Protein AF-A0A2Z6RCU4-F1 (afdb_monomer)

Solvent-accessible surface area (backbone atoms only — not comparable to full-atom values): 14414 Å² total; per-residue (Å²): 144,77,89,88,74,74,86,76,84,52,78,70,69,59,71,68,65,67,81,76,73,65,49,76,44,80,53,98,90,37,82,44,76,36,46,63,37,59,56,51,11,54,54,48,35,54,52,48,52,54,50,24,66,74,67,74,44,91,70,52,69,40,46,45,72,38,68,71,75,64,49,74,70,55,52,47,39,53,41,52,11,26,52,76,40,58,28,45,58,79,44,78,43,42,31,57,59,18,27,50,50,39,50,42,73,78,65,65,58,77,57,78,36,33,35,37,30,40,33,31,54,96,54,38,38,35,36,34,36,30,40,34,41,66,45,35,38,35,56,59,26,72,33,58,42,78,76,71,55,96,55,87,59,39,61,57,54,52,48,53,44,54,53,46,26,31,59,69,45,71,48,62,73,86,64,49,72,44,39,37,44,24,47,55,39,77,77,38,68,67,59,48,51,52,53,19,54,74,51,76,64,43,79,72,41,68,90,54,58,38,90,45,24,34,60,50,13,30,50,52,53,39,39,53,76,66,68,49,81,49,95,85,49,70,58,61,43,83,47,82,65,82,89,65,88,87,80,85,84,80,80,131

Mean predicted aligned error: 8.93 Å

InterPro domains:
  IPR013126 Heat shock protein 70 family [PF00012] (21-148)
  IPR013126 Heat shock protein 70 family [PF00012] (150-251)
  IPR013126 Heat shock protein 70 family [PTHR19375] (21-148)
  IPR043129 ATPase, nucleotide binding domain [SSF53067] (38-224)

pLDDT: mean 83.62, std 17.53, range [28.42, 98.31]

Sequence (252 aa):
MRDVWGPMLTAETFSQFQALPYISAKYKSENKDFTLKEIISTVFVKLKETAEDFLSTRINNAVVTIPACFNNVQCQAIRDAGLIAGLNVLYIIIGSTAAAISYWLNKRLTEVQNILVFDFGSITLDVSLLTIELGFFKIVAITSDAHLVLNQDLFQSTMEVIEKVLRDAKIDKSLINEIILISYSLYIPNIQRILSEFFNGKELNKSINPNEAAAYGAAIQAAILSDDTSKKTQDLLLIDTIPSSFSIETLP

Structure (mmCIF, N/CA/C/O backbone):
data_AF-A0A2Z6RCU4-F1
#
_entry.id   AF-A0A2Z6RCU4-F1
#
loop_
_atom_site.group_PDB
_atom_site.id
_atom_site.type_symbol
_atom_site.label_atom_id
_atom_site.label_alt_id
_atom_site.label_comp_id
_atom_site.label_asym_id
_atom_site.label_entity_id
_atom_site.label_seq_id
_atom_site.pdbx_PDB_ins_code
_atom_site.Cartn_x
_atom_site.Cartn_y
_atom_site.Cartn_z
_atom_site.occupancy
_atom_site.B_iso_or_equiv
_atom_site.auth_seq_id
_atom_site.auth_comp_id
_atom_site.auth_asym_id
_atom_site.auth_atom_id
_atom_site.pdbx_PDB_model_num
ATOM 1 N N . MET A 1 1 ? -6.053 58.184 -13.605 1.00 40.16 1 MET A N 1
ATOM 2 C CA . MET A 1 1 ? -6.139 57.080 -14.580 1.00 40.16 1 MET A CA 1
ATOM 3 C C . MET A 1 1 ? -4.719 56.705 -14.951 1.00 40.16 1 MET A C 1
ATOM 5 O O . MET A 1 1 ? -4.068 57.472 -15.646 1.00 40.16 1 MET A O 1
ATOM 9 N N . ARG A 1 2 ? -4.192 55.638 -14.351 1.00 28.42 2 ARG A N 1
ATOM 10 C CA . ARG A 1 2 ? -2.897 55.042 -14.694 1.00 28.42 2 ARG A CA 1
ATOM 11 C C . ARG A 1 2 ? -3.116 53.537 -14.733 1.00 28.42 2 ARG A C 1
ATOM 13 O O . ARG A 1 2 ? -3.753 53.000 -13.829 1.00 28.42 2 ARG A O 1
ATOM 20 N N . ASP A 1 3 ? -2.662 52.944 -15.821 1.00 35.41 3 ASP A N 1
ATOM 21 C CA . ASP A 1 3 ? -2.893 51.570 -16.239 1.00 35.41 3 ASP A CA 1
ATOM 22 C C . ASP A 1 3 ? -2.339 50.553 -15.231 1.00 35.41 3 ASP A C 1
ATOM 24 O O . ASP A 1 3 ? -1.205 50.675 -14.771 1.00 35.41 3 ASP A O 1
ATOM 28 N N . VAL A 1 4 ? -3.161 49.556 -14.884 1.00 35.88 4 VAL A N 1
ATOM 29 C CA . VAL A 1 4 ? -2.866 48.492 -13.898 1.00 35.88 4 VAL A CA 1
ATOM 30 C C . VAL A 1 4 ? -2.734 47.121 -14.577 1.00 35.88 4 VAL A C 1
ATOM 32 O O . VAL A 1 4 ? -3.000 46.087 -13.975 1.00 35.88 4 VAL A O 1
ATOM 35 N N . TRP A 1 5 ? -2.330 47.093 -15.846 1.00 36.47 5 TRP A N 1
ATOM 36 C CA . TRP A 1 5 ? -2.093 45.850 -16.578 1.00 36.47 5 TRP A CA 1
ATOM 37 C C . TRP A 1 5 ? -0.597 45.712 -16.845 1.00 36.47 5 TRP A C 1
ATOM 39 O O . TRP A 1 5 ? -0.028 46.413 -17.681 1.00 36.47 5 TRP A O 1
ATOM 49 N N . GLY A 1 6 ? 0.048 44.835 -16.070 1.00 42.34 6 GLY A N 1
ATOM 50 C CA . GLY A 1 6 ? 1.390 44.341 -16.369 1.00 42.34 6 GLY A CA 1
ATOM 51 C C . GLY A 1 6 ? 1.417 43.583 -17.704 1.00 42.34 6 GLY A C 1
ATOM 52 O O . GLY A 1 6 ? 0.358 43.269 -18.253 1.00 42.34 6 GLY A O 1
ATOM 53 N N . PRO A 1 7 ? 2.611 43.310 -18.257 1.00 39.00 7 PRO A N 1
ATOM 54 C CA . PRO A 1 7 ? 2.746 42.753 -19.596 1.00 39.00 7 PRO A CA 1
ATOM 55 C C . PRO A 1 7 ? 2.004 41.418 -19.719 1.00 39.00 7 PRO A C 1
ATOM 57 O O . PRO A 1 7 ? 2.209 40.494 -18.934 1.00 39.00 7 PRO A O 1
ATOM 60 N N . MET A 1 8 ? 1.135 41.352 -20.728 1.00 44.12 8 MET A N 1
ATOM 61 C CA . MET A 1 8 ? 0.439 40.152 -21.180 1.00 44.12 8 MET A CA 1
ATOM 62 C C . MET A 1 8 ? 1.480 39.062 -21.472 1.00 44.12 8 MET A C 1
ATOM 64 O O . MET A 1 8 ? 2.386 39.276 -22.280 1.00 44.12 8 MET A O 1
ATOM 68 N N . LEU A 1 9 ? 1.369 37.919 -20.790 1.00 39.03 9 LEU A N 1
ATOM 69 C CA . LEU A 1 9 ? 2.231 36.753 -20.997 1.00 39.03 9 LEU A CA 1
ATOM 70 C C . LEU A 1 9 ? 2.185 36.348 -22.477 1.00 39.03 9 LEU A C 1
ATOM 72 O O . LEU A 1 9 ? 1.119 36.050 -23.016 1.00 39.03 9 LEU A O 1
ATOM 76 N N . THR A 1 10 ? 3.334 36.364 -23.150 1.00 43.88 10 THR A N 1
ATOM 77 C CA . THR A 1 10 ? 3.456 35.932 -24.546 1.00 43.88 10 THR A CA 1
ATOM 78 C C . THR A 1 10 ? 3.555 34.404 -24.620 1.00 43.88 10 THR A C 1
ATOM 80 O O . THR A 1 10 ? 3.922 33.732 -23.653 1.00 43.88 10 THR A O 1
ATOM 83 N N . ALA A 1 11 ? 3.256 33.817 -25.781 1.00 44.09 11 ALA A N 1
ATOM 84 C CA . ALA A 1 11 ? 3.369 32.370 -26.003 1.00 44.09 11 ALA A CA 1
ATOM 85 C C . ALA A 1 11 ? 4.788 31.817 -25.735 1.00 44.09 11 ALA A C 1
ATOM 87 O O . ALA A 1 11 ? 4.946 30.644 -25.408 1.00 44.09 11 ALA A O 1
ATOM 88 N N . GLU A 1 12 ? 5.821 32.661 -25.794 1.00 37.22 12 GLU A N 1
ATOM 89 C CA . GLU A 1 12 ? 7.192 32.280 -25.440 1.00 37.22 12 GLU A CA 1
ATOM 90 C C . GLU A 1 12 ? 7.366 32.055 -23.932 1.00 37.22 12 GLU A C 1
ATOM 92 O O . GLU A 1 12 ? 8.049 31.107 -23.549 1.00 37.22 12 GLU A O 1
ATOM 97 N N . THR A 1 13 ? 6.674 32.804 -23.063 1.00 37.91 13 THR A N 1
ATOM 98 C CA . THR A 1 13 ? 6.649 32.518 -21.612 1.00 37.91 13 THR A CA 1
ATOM 99 C C . THR A 1 13 ? 5.947 31.198 -21.263 1.00 37.91 13 THR A C 1
ATOM 101 O O . THR A 1 13 ? 6.229 30.622 -20.216 1.00 37.91 13 THR A O 1
ATOM 104 N N . PHE A 1 14 ? 5.118 30.648 -22.161 1.00 40.19 14 PHE A N 1
ATOM 105 C CA . PHE A 1 14 ? 4.555 29.297 -22.023 1.00 40.19 14 PHE A CA 1
ATOM 106 C C . PHE A 1 14 ? 5.531 28.175 -22.429 1.00 40.19 14 PHE A C 1
ATOM 108 O O . PHE A 1 14 ? 5.360 27.034 -22.013 1.00 40.19 14 PHE A O 1
ATOM 115 N N . SER A 1 15 ? 6.595 28.459 -23.187 1.00 41.31 15 SER A N 1
ATOM 116 C CA . SER A 1 15 ? 7.614 27.444 -23.523 1.00 41.31 15 SER A CA 1
ATOM 117 C C . SER A 1 15 ? 8.574 27.117 -22.367 1.00 41.31 15 SER A C 1
ATOM 119 O O . SER A 1 15 ? 9.318 26.143 -22.443 1.00 41.31 15 SER A O 1
ATOM 121 N N . GLN A 1 16 ? 8.518 27.881 -21.268 1.00 35.75 16 GLN A N 1
ATOM 122 C CA . GLN A 1 16 ? 9.195 27.565 -20.004 1.00 35.75 16 GLN A CA 1
ATOM 123 C C . GLN A 1 16 ? 8.378 26.633 -19.089 1.00 35.75 16 GLN A C 1
ATOM 125 O O . GLN A 1 16 ? 8.773 26.403 -17.944 1.00 35.75 16 GLN A O 1
ATOM 130 N N . PHE A 1 17 ? 7.270 26.052 -19.572 1.00 43.66 17 PHE A N 1
ATOM 131 C CA . PHE A 1 17 ? 6.609 24.928 -18.905 1.00 43.66 17 PHE A CA 1
ATOM 132 C C . PHE A 1 17 ? 7.559 23.716 -18.863 1.00 43.66 17 PHE A C 1
ATOM 134 O O . PHE A 1 17 ? 7.649 22.941 -19.808 1.00 43.66 17 PHE A O 1
ATOM 141 N N . GLN A 1 18 ? 8.304 23.631 -17.755 1.00 49.47 18 GLN A N 1
ATOM 142 C CA . GLN A 1 18 ? 9.032 22.489 -17.192 1.00 49.47 18 GLN A CA 1
ATOM 143 C C . GLN A 1 18 ? 9.396 21.379 -18.187 1.00 49.47 18 GLN A C 1
ATOM 145 O O . GLN A 1 18 ? 8.632 20.438 -18.402 1.00 49.47 18 GLN A O 1
ATOM 150 N N . ALA A 1 19 ? 10.623 21.420 -18.710 1.00 60.84 19 ALA A N 1
ATOM 151 C CA . ALA A 1 19 ? 11.233 20.219 -19.264 1.00 60.84 19 ALA A CA 1
ATOM 152 C C . ALA A 1 19 ? 11.175 19.104 -18.202 1.00 60.84 19 ALA A C 1
ATOM 154 O O . ALA A 1 19 ? 11.696 19.268 -17.096 1.00 60.84 19 ALA A O 1
ATOM 155 N N . LEU A 1 20 ? 10.495 17.995 -18.515 1.00 69.75 20 LEU A N 1
ATOM 156 C CA . LEU A 1 20 ? 10.437 16.838 -17.624 1.00 69.75 20 LEU A CA 1
ATOM 157 C C . LEU A 1 20 ? 11.866 16.331 -17.373 1.00 69.75 20 LEU A C 1
ATOM 159 O O . LEU A 1 20 ? 12.650 16.242 -18.322 1.00 69.75 20 LEU A O 1
ATOM 163 N N . PRO A 1 21 ? 12.221 15.992 -16.122 1.00 85.12 21 PRO A N 1
ATOM 164 C CA . PRO A 1 21 ? 13.563 15.529 -15.808 1.00 85.12 21 PRO A CA 1
ATOM 165 C C . PRO A 1 21 ? 13.874 14.227 -16.554 1.00 85.12 21 PRO A C 1
ATOM 167 O O . PRO A 1 21 ? 13.028 13.335 -16.676 1.00 85.12 21 PRO A O 1
ATOM 170 N N . TYR A 1 22 ? 15.114 14.116 -17.020 1.00 89.50 22 TYR A N 1
ATOM 171 C CA . TYR A 1 22 ? 15.665 12.928 -17.661 1.00 89.50 22 TYR A CA 1
ATOM 172 C C . TYR A 1 22 ? 16.919 12.462 -16.920 1.00 89.50 22 TYR A C 1
ATOM 174 O O . TYR A 1 22 ? 17.615 13.243 -16.270 1.00 89.50 22 TYR A O 1
ATOM 182 N N . ILE A 1 23 ? 17.190 11.165 -17.007 1.00 92.00 23 ILE A N 1
ATOM 183 C CA . ILE A 1 23 ? 18.373 10.523 -16.445 1.00 92.00 23 ILE A CA 1
ATOM 184 C C . ILE A 1 23 ? 19.296 10.167 -17.605 1.00 92.00 23 ILE A C 1
ATOM 186 O O . ILE A 1 23 ? 18.973 9.306 -18.423 1.00 92.00 23 ILE A O 1
ATOM 190 N N . SER A 1 24 ? 20.449 10.826 -17.668 1.00 92.88 24 SER A N 1
ATOM 191 C CA . SER A 1 24 ? 21.501 10.515 -18.634 1.00 92.88 24 SER A CA 1
ATOM 192 C C . SER A 1 24 ? 22.366 9.371 -18.112 1.00 92.88 24 SER A C 1
ATOM 194 O O . SER A 1 24 ? 22.946 9.464 -17.029 1.00 92.88 24 SER A O 1
ATOM 196 N N . ALA A 1 25 ? 22.488 8.293 -18.883 1.00 92.38 25 ALA A N 1
ATOM 197 C CA . ALA A 1 25 ? 23.330 7.154 -18.536 1.00 92.38 25 ALA A CA 1
ATOM 198 C C . ALA A 1 25 ? 24.076 6.614 -19.760 1.00 92.38 25 ALA A C 1
ATOM 200 O O . ALA A 1 25 ? 23.598 6.687 -20.893 1.00 92.38 25 ALA A O 1
ATOM 201 N N . LYS A 1 26 ? 25.257 6.029 -19.528 1.00 93.19 26 LYS A N 1
ATOM 202 C CA . LYS A 1 26 ? 26.008 5.339 -20.577 1.00 93.19 26 LYS A CA 1
ATOM 203 C C . LYS A 1 26 ? 25.442 3.933 -20.768 1.00 93.19 26 LYS A C 1
ATOM 205 O O . LYS A 1 26 ? 25.573 3.086 -19.888 1.00 93.19 26 LYS A O 1
ATOM 210 N N . TYR A 1 27 ? 24.850 3.670 -21.924 1.00 89.19 27 TYR A N 1
ATOM 211 C CA . TYR A 1 27 ? 24.272 2.382 -22.288 1.00 89.19 27 TYR A CA 1
ATOM 212 C C . TYR A 1 27 ? 24.866 1.906 -23.613 1.00 89.19 27 TYR A C 1
ATOM 214 O O . TYR A 1 27 ? 24.870 2.640 -24.593 1.00 89.19 27 TYR A O 1
ATOM 222 N N . LYS A 1 28 ? 25.401 0.677 -23.644 1.00 90.69 28 LYS A N 1
ATOM 223 C CA . LYS A 1 28 ? 26.073 0.103 -24.832 1.00 90.69 28 LYS A CA 1
ATOM 224 C C . LYS A 1 28 ? 27.121 1.042 -25.459 1.00 90.69 28 LYS A C 1
ATOM 226 O O . LYS A 1 28 ? 27.216 1.160 -26.672 1.00 90.69 28 LYS A O 1
ATOM 231 N N . SER A 1 29 ? 27.924 1.684 -24.611 1.00 91.88 29 SER A N 1
ATOM 232 C CA . SER A 1 29 ? 28.967 2.653 -24.987 1.00 91.88 29 SER A CA 1
ATOM 233 C C . SER A 1 29 ? 28.489 4.013 -25.511 1.00 91.88 29 SER A C 1
ATOM 235 O O . SER A 1 29 ? 29.339 4.864 -25.761 1.00 91.88 29 SER A O 1
ATOM 237 N N . GLU A 1 30 ? 27.182 4.268 -25.564 1.00 92.75 30 GLU A N 1
ATOM 238 C CA . GLU A 1 30 ? 26.597 5.556 -25.952 1.00 92.75 30 GLU A CA 1
ATOM 239 C C . GLU A 1 30 ? 25.973 6.263 -24.746 1.00 92.75 30 GLU A C 1
ATOM 241 O O . GLU A 1 30 ? 25.473 5.617 -23.824 1.00 92.75 30 GLU A O 1
ATOM 246 N N . ASN A 1 31 ? 26.002 7.595 -24.737 1.00 93.75 31 ASN A N 1
ATOM 247 C CA . ASN A 1 31 ? 25.235 8.369 -23.765 1.00 93.75 31 ASN A CA 1
ATOM 248 C C . ASN A 1 31 ? 23.789 8.439 -24.245 1.00 93.75 31 ASN A C 1
ATOM 250 O O . ASN A 1 31 ? 23.534 8.882 -25.364 1.00 93.75 31 ASN A O 1
ATOM 254 N N . LYS A 1 32 ? 22.858 8.005 -23.399 1.00 94.50 32 LYS A N 1
ATOM 255 C CA . LYS A 1 32 ? 21.431 8.041 -23.687 1.00 94.50 32 LYS A CA 1
ATOM 256 C C . LYS A 1 32 ? 20.685 8.693 -22.533 1.00 94.50 32 LYS A C 1
ATOM 258 O O . LYS A 1 32 ? 20.964 8.406 -21.369 1.00 94.50 32 LYS A O 1
ATOM 263 N N . ASP A 1 33 ? 19.723 9.530 -22.888 1.00 93.44 33 ASP A N 1
ATOM 264 C CA . ASP A 1 33 ? 18.789 10.128 -21.947 1.00 93.44 33 ASP A CA 1
ATOM 265 C C . ASP A 1 33 ? 17.550 9.244 -21.840 1.00 93.44 33 ASP A C 1
ATOM 267 O O . ASP A 1 33 ? 16.994 8.799 -22.847 1.00 93.44 33 ASP A O 1
ATOM 271 N N . PHE A 1 34 ? 17.143 8.973 -20.605 1.00 92.94 34 PHE A N 1
ATOM 272 C CA . PHE A 1 34 ? 15.962 8.189 -20.288 1.00 92.94 34 PHE A CA 1
ATOM 273 C C . PHE A 1 34 ? 14.980 9.039 -19.500 1.00 92.94 34 PHE A C 1
ATOM 275 O O . PHE A 1 34 ? 15.327 9.667 -18.498 1.00 92.94 34 PHE A O 1
ATOM 282 N N . THR A 1 35 ? 13.726 9.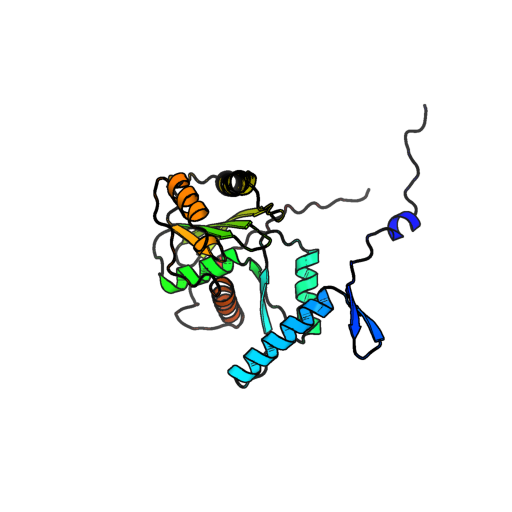021 -19.920 1.00 93.06 35 THR A N 1
ATOM 283 C CA . THR A 1 35 ? 12.630 9.556 -19.119 1.00 93.06 35 THR A CA 1
ATOM 284 C C . THR A 1 35 ? 12.363 8.651 -17.915 1.00 93.06 35 THR A C 1
ATOM 286 O O . THR A 1 35 ? 12.637 7.447 -17.935 1.00 93.06 35 THR A O 1
ATOM 289 N N . LEU A 1 36 ? 11.761 9.205 -16.860 1.00 91.69 36 LEU A N 1
ATOM 290 C CA . LEU A 1 36 ? 11.404 8.417 -15.677 1.00 91.69 36 LEU A CA 1
ATOM 291 C C . LEU A 1 36 ? 10.458 7.251 -16.022 1.00 91.69 36 LEU A C 1
ATOM 293 O O . LEU A 1 36 ? 10.629 6.147 -15.509 1.00 91.69 36 LEU A O 1
ATOM 297 N N . LYS A 1 37 ? 9.502 7.464 -16.938 1.00 93.88 37 LYS A N 1
ATOM 298 C CA . LYS A 1 37 ? 8.570 6.414 -17.380 1.00 93.88 37 LYS A CA 1
ATOM 299 C C . LYS A 1 37 ? 9.263 5.272 -18.123 1.00 93.88 37 LYS A C 1
ATOM 301 O O . LYS A 1 37 ? 8.883 4.123 -17.929 1.00 93.88 37 LYS A O 1
ATOM 306 N N . GLU A 1 38 ? 10.299 5.552 -18.915 1.00 94.12 38 GLU A N 1
ATOM 307 C CA . GLU A 1 38 ? 11.092 4.500 -19.561 1.00 94.12 38 GLU A CA 1
ATOM 308 C C . GLU A 1 38 ? 11.829 3.664 -18.517 1.00 94.12 38 GLU A C 1
ATOM 310 O O . GLU A 1 38 ? 11.792 2.439 -18.584 1.00 94.12 38 GLU A O 1
ATOM 315 N N . ILE A 1 39 ? 12.418 4.294 -17.501 1.00 94.81 39 ILE A N 1
ATOM 316 C CA . ILE A 1 39 ? 13.087 3.565 -16.417 1.00 94.81 39 ILE A CA 1
ATOM 317 C C . ILE A 1 39 ? 12.087 2.696 -15.651 1.00 94.81 39 ILE A C 1
ATOM 319 O O . ILE A 1 39 ? 12.322 1.500 -15.492 1.00 94.81 39 ILE A O 1
ATOM 323 N N . ILE A 1 40 ? 10.943 3.251 -15.245 1.00 95.81 40 ILE A N 1
ATOM 324 C CA . ILE A 1 40 ? 9.886 2.488 -14.561 1.00 95.81 40 ILE A CA 1
ATOM 325 C C . ILE A 1 40 ? 9.396 1.331 -15.441 1.00 95.81 40 ILE A C 1
ATOM 327 O O . ILE A 1 40 ? 9.207 0.222 -14.942 1.00 95.81 40 ILE A O 1
ATOM 331 N N . SER A 1 41 ? 9.268 1.540 -16.756 1.0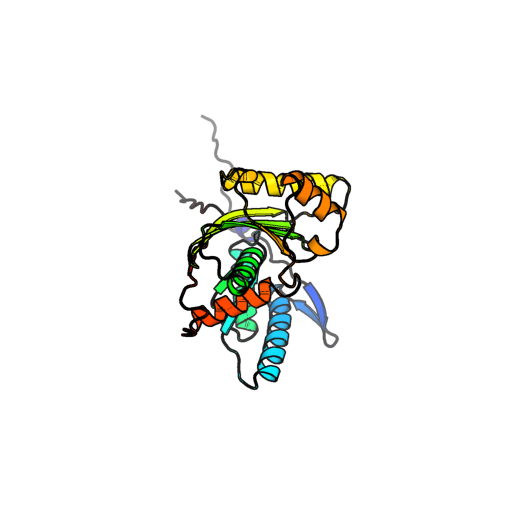0 97.56 41 SER A N 1
ATOM 332 C CA . SER A 1 41 ? 8.851 0.478 -17.675 1.00 97.56 41 SER A CA 1
ATOM 333 C C . SER A 1 41 ? 9.812 -0.713 -17.664 1.00 97.56 41 SER A C 1
ATOM 335 O O . SER A 1 41 ? 9.356 -1.849 -17.721 1.00 97.56 41 SER A O 1
ATOM 337 N N . THR A 1 42 ? 11.123 -0.496 -17.495 1.00 96.69 42 THR A N 1
ATOM 338 C CA . THR A 1 42 ? 12.084 -1.611 -17.395 1.00 96.69 42 THR A CA 1
ATOM 339 C C . THR A 1 42 ? 11.855 -2.469 -16.151 1.00 96.69 42 THR A C 1
ATOM 341 O O . THR A 1 42 ? 11.967 -3.694 -16.218 1.00 96.69 42 THR A O 1
ATOM 344 N N . VAL A 1 43 ? 11.462 -1.848 -15.033 1.00 97.38 43 VAL A N 1
ATOM 345 C CA . VAL A 1 43 ? 11.089 -2.563 -13.806 1.00 97.38 43 VAL A CA 1
ATOM 346 C C . VAL A 1 43 ? 9.808 -3.361 -14.036 1.00 97.38 43 VAL A C 1
ATOM 348 O O . VAL A 1 43 ? 9.750 -4.539 -13.689 1.00 97.38 43 VAL A O 1
ATOM 351 N N . PHE A 1 44 ? 8.803 -2.762 -14.680 1.00 98.19 44 PHE A N 1
ATOM 352 C CA . PHE A 1 44 ? 7.561 -3.455 -15.027 1.00 98.19 44 PHE A CA 1
ATOM 353 C C . PHE A 1 44 ? 7.771 -4.626 -15.982 1.00 98.19 44 PHE A C 1
ATOM 355 O O . PHE A 1 44 ? 7.183 -5.679 -15.753 1.00 98.19 44 PHE A O 1
ATOM 362 N N . VAL A 1 45 ? 8.637 -4.493 -16.991 1.00 98.12 45 VAL A N 1
ATOM 363 C CA . VAL A 1 45 ? 9.016 -5.610 -17.869 1.00 98.12 45 VAL A CA 1
ATOM 364 C C . VAL A 1 45 ? 9.592 -6.749 -17.035 1.00 98.12 45 VAL A C 1
ATOM 366 O O . VAL A 1 45 ? 9.134 -7.880 -17.163 1.00 98.12 45 VAL A O 1
ATOM 369 N N . LYS A 1 46 ? 10.520 -6.463 -16.112 1.00 98.31 46 LYS A N 1
ATOM 370 C CA . LYS A 1 46 ? 11.125 -7.524 -15.303 1.00 98.31 46 LYS A CA 1
ATOM 371 C C . LYS A 1 46 ? 10.128 -8.209 -14.362 1.00 98.31 46 LYS A C 1
ATOM 373 O O . LYS A 1 46 ? 10.184 -9.429 -14.188 1.00 98.31 46 LYS A O 1
ATOM 378 N N . LEU A 1 47 ? 9.225 -7.441 -13.751 1.00 97.62 47 LEU A N 1
ATOM 379 C CA . LEU A 1 47 ? 8.159 -7.979 -12.900 1.00 97.62 47 LEU A CA 1
ATOM 380 C C . LEU A 1 47 ? 7.171 -8.826 -13.708 1.00 97.62 47 LEU A C 1
ATOM 382 O O . LEU A 1 47 ? 6.808 -9.915 -13.269 1.00 97.62 47 LEU A O 1
ATOM 386 N N . LYS A 1 48 ? 6.793 -8.360 -14.903 1.00 97.69 48 LYS A N 1
ATOM 387 C CA . LYS A 1 48 ? 5.952 -9.099 -15.846 1.00 97.69 48 LYS A CA 1
ATOM 388 C C . LYS A 1 48 ? 6.598 -10.426 -16.228 1.00 97.69 48 LYS A C 1
ATOM 390 O O . LYS A 1 48 ? 5.972 -11.450 -16.008 1.00 97.69 48 LYS A O 1
ATOM 395 N N . GLU A 1 49 ? 7.841 -10.419 -16.712 1.00 97.69 49 GLU A N 1
ATOM 396 C CA . GLU A 1 49 ? 8.579 -11.640 -17.077 1.00 97.69 49 GLU A CA 1
ATOM 397 C C . GLU A 1 49 ? 8.617 -12.638 -15.917 1.00 97.69 49 GLU A C 1
ATOM 399 O O . GLU A 1 49 ? 8.310 -13.809 -16.090 1.00 97.69 49 GLU A O 1
ATOM 404 N N . THR A 1 50 ? 8.917 -12.160 -14.705 1.00 98.00 50 THR A N 1
ATOM 405 C CA . THR A 1 50 ? 8.971 -13.009 -13.505 1.00 98.00 50 THR A CA 1
ATOM 406 C C . THR A 1 50 ? 7.620 -13.673 -13.220 1.00 98.00 50 THR A C 1
ATOM 408 O O . THR A 1 50 ? 7.564 -14.851 -12.867 1.00 98.00 50 THR A O 1
ATOM 411 N N . ALA A 1 51 ? 6.523 -12.931 -13.371 1.00 97.06 51 ALA A N 1
ATOM 412 C CA . ALA A 1 51 ? 5.182 -13.457 -13.159 1.00 97.06 51 ALA A CA 1
ATOM 413 C C . ALA A 1 51 ? 4.722 -14.373 -14.313 1.00 97.06 51 ALA A C 1
ATOM 415 O O . ALA A 1 51 ? 4.073 -15.386 -14.054 1.00 97.06 51 ALA A O 1
ATOM 416 N N . GLU A 1 52 ? 5.083 -14.066 -15.562 1.00 97.62 52 GLU A N 1
ATOM 417 C CA . GLU A 1 52 ? 4.806 -14.906 -16.735 1.00 97.62 52 GLU A CA 1
ATOM 418 C C . GLU A 1 52 ? 5.555 -16.243 -16.656 1.00 97.62 52 GLU A C 1
ATOM 420 O O . GLU A 1 52 ? 4.955 -17.288 -16.906 1.00 97.62 52 GLU A O 1
ATOM 425 N N . ASP A 1 53 ? 6.820 -16.226 -16.229 1.00 97.94 53 ASP A N 1
ATOM 426 C CA . ASP A 1 53 ? 7.626 -17.425 -15.987 1.00 97.94 53 ASP A CA 1
ATOM 427 C C . ASP A 1 53 ? 7.000 -18.295 -14.887 1.00 97.94 53 ASP A C 1
ATOM 429 O O . ASP A 1 53 ? 6.856 -19.509 -15.047 1.00 97.94 53 ASP A O 1
ATOM 433 N N . PHE A 1 54 ? 6.573 -17.678 -13.778 1.00 97.75 54 PHE A N 1
ATOM 434 C CA . PHE A 1 54 ? 5.951 -18.390 -12.659 1.00 97.75 54 PHE A CA 1
ATOM 435 C C . PHE A 1 54 ? 4.596 -19.012 -13.031 1.00 97.75 54 PHE A C 1
ATOM 437 O O . PHE A 1 54 ? 4.318 -20.154 -12.665 1.00 97.75 54 PHE A O 1
ATOM 444 N N . LEU A 1 55 ? 3.747 -18.277 -13.754 1.00 95.81 55 LEU A N 1
ATOM 445 C CA . LEU A 1 55 ? 2.403 -18.731 -14.125 1.00 95.81 55 LEU A CA 1
ATOM 446 C C . LEU A 1 55 ? 2.367 -19.526 -15.438 1.00 95.81 55 LEU A C 1
ATOM 448 O O . LEU A 1 55 ? 1.331 -20.099 -15.770 1.00 95.81 55 LEU A O 1
ATOM 452 N N . SER A 1 56 ? 3.468 -19.550 -16.197 1.00 96.69 56 SER A N 1
ATOM 453 C CA . SER A 1 56 ? 3.545 -20.137 -17.543 1.00 96.69 56 SER A CA 1
ATOM 454 C C . SER A 1 56 ? 2.461 -19.609 -18.499 1.00 96.69 56 SER A C 1
ATOM 456 O O . SER A 1 56 ? 1.958 -20.330 -19.362 1.00 96.69 56 SER A O 1
ATOM 458 N N . THR A 1 57 ? 2.082 -18.339 -18.346 1.00 95.94 57 THR A N 1
ATOM 459 C CA . THR A 1 57 ? 1.072 -17.662 -19.172 1.00 95.94 57 THR A CA 1
ATOM 460 C C . THR A 1 57 ? 1.467 -16.214 -19.405 1.00 95.94 57 THR A C 1
ATOM 462 O O . THR A 1 57 ? 2.192 -15.631 -18.607 1.00 95.94 57 THR A O 1
ATOM 465 N N . ARG A 1 58 ? 0.951 -15.612 -20.480 1.00 95.56 58 ARG A N 1
ATOM 466 C CA . ARG A 1 58 ? 1.145 -14.182 -20.733 1.00 95.56 58 ARG A CA 1
ATOM 467 C C . ARG A 1 58 ? 0.294 -13.332 -19.800 1.00 95.56 58 ARG A C 1
ATOM 469 O O . ARG A 1 58 ? -0.874 -13.644 -19.561 1.00 95.56 58 ARG A O 1
ATOM 476 N N . ILE A 1 59 ? 0.859 -12.217 -19.352 1.00 95.38 59 ILE A N 1
ATOM 477 C CA . ILE A 1 59 ? 0.211 -11.245 -18.475 1.00 95.38 59 ILE A CA 1
ATOM 478 C C . ILE A 1 59 ? 0.093 -9.921 -19.219 1.00 95.38 59 ILE A C 1
ATOM 480 O O . ILE A 1 59 ? 1.081 -9.287 -19.585 1.00 95.38 59 ILE A O 1
ATOM 484 N N . ASN A 1 60 ? -1.149 -9.488 -19.417 1.00 94.94 60 ASN A N 1
ATOM 485 C CA . ASN A 1 60 ? -1.448 -8.263 -20.155 1.00 94.94 60 ASN A CA 1
ATOM 486 C C . ASN A 1 60 ? -2.031 -7.165 -19.269 1.00 94.94 60 ASN A C 1
ATOM 488 O O . ASN A 1 60 ? -1.976 -6.008 -19.656 1.00 94.94 60 ASN A O 1
ATOM 492 N N . ASN A 1 61 ? -2.591 -7.509 -18.110 1.00 96.44 61 ASN A N 1
ATOM 493 C CA . ASN A 1 61 ? -3.282 -6.578 -17.226 1.00 96.44 61 ASN A CA 1
ATOM 494 C C . ASN A 1 61 ? -2.591 -6.539 -15.863 1.00 96.44 61 ASN A C 1
ATOM 496 O O . ASN A 1 61 ? -2.121 -7.570 -15.383 1.00 96.44 61 ASN A O 1
ATOM 500 N N . ALA A 1 62 ? -2.563 -5.368 -15.230 1.00 96.69 62 ALA A N 1
ATOM 501 C CA . ALA A 1 62 ? -2.003 -5.200 -13.893 1.00 96.69 62 ALA A CA 1
ATOM 502 C C . ALA A 1 62 ? -2.774 -4.156 -13.075 1.00 96.69 62 ALA A C 1
ATOM 504 O O . ALA A 1 62 ? -3.353 -3.214 -13.620 1.00 96.69 62 ALA A O 1
ATOM 505 N N . VAL A 1 63 ? -2.717 -4.303 -11.753 1.00 97.19 63 VAL A N 1
ATOM 506 C CA . VAL A 1 63 ? -3.019 -3.239 -10.791 1.00 97.19 63 VAL A CA 1
ATOM 507 C C . VAL A 1 63 ? -1.698 -2.797 -10.180 1.00 97.19 63 VAL A C 1
ATOM 509 O O . VAL A 1 63 ? -0.881 -3.639 -9.810 1.00 97.19 63 VAL A O 1
ATOM 512 N N . VAL A 1 64 ? -1.474 -1.487 -10.096 1.00 96.94 64 VAL A N 1
ATOM 513 C CA . VAL A 1 64 ? -0.211 -0.921 -9.603 1.00 96.94 64 VAL A CA 1
ATOM 514 C C . VAL A 1 64 ? -0.460 -0.136 -8.322 1.00 96.94 64 VAL A C 1
ATOM 516 O O . VAL A 1 64 ? -1.382 0.675 -8.254 1.00 96.94 64 VAL A O 1
ATOM 519 N N . THR A 1 65 ? 0.371 -0.368 -7.306 1.00 94.56 65 THR A N 1
ATOM 520 C CA . THR A 1 65 ? 0.347 0.395 -6.054 1.00 94.56 65 THR A CA 1
ATOM 521 C C . THR A 1 65 ? 1.141 1.693 -6.181 1.00 94.56 65 THR A C 1
ATOM 523 O O . THR A 1 65 ? 2.226 1.683 -6.765 1.00 94.56 65 THR A O 1
ATOM 526 N N . ILE A 1 66 ? 0.662 2.778 -5.575 1.00 92.31 66 ILE A N 1
ATOM 527 C CA . ILE A 1 66 ? 1.368 4.068 -5.486 1.00 92.31 66 ILE A CA 1
ATOM 528 C C . ILE A 1 66 ? 1.346 4.630 -4.054 1.00 92.31 66 ILE A C 1
ATOM 530 O O . ILE A 1 66 ? 0.476 4.245 -3.267 1.00 92.31 66 ILE A O 1
ATOM 534 N N . PRO A 1 67 ? 2.257 5.558 -3.712 1.00 89.19 67 PRO A N 1
ATOM 535 C CA . PRO A 1 67 ? 2.144 6.369 -2.503 1.00 89.19 67 PRO A CA 1
ATOM 536 C C . PRO A 1 67 ? 0.901 7.261 -2.524 1.00 89.19 67 PRO A C 1
ATOM 538 O O . PRO A 1 67 ? 0.425 7.666 -3.587 1.00 89.19 67 PRO A O 1
ATOM 541 N N . ALA A 1 68 ? 0.421 7.641 -1.344 1.00 86.88 68 ALA A N 1
ATOM 542 C CA . ALA A 1 68 ? -0.746 8.510 -1.206 1.00 86.88 68 ALA A CA 1
ATOM 543 C C . ALA A 1 68 ? -0.545 9.935 -1.759 1.00 86.88 68 ALA A C 1
ATOM 545 O O . ALA A 1 68 ? -1.509 10.585 -2.159 1.00 86.88 68 ALA A O 1
ATOM 546 N N . CYS A 1 69 ? 0.694 10.435 -1.780 1.00 85.00 69 CYS A N 1
ATOM 547 C CA . CYS A 1 69 ? 1.025 11.783 -2.254 1.00 85.00 69 CYS A CA 1
ATOM 548 C C . CYS A 1 69 ? 1.079 11.932 -3.782 1.00 85.00 69 CYS A C 1
ATOM 550 O O . CYS A 1 69 ? 1.311 13.039 -4.273 1.00 85.00 69 CYS A O 1
ATOM 552 N N . PHE A 1 70 ? 0.900 10.849 -4.544 1.00 87.69 70 PHE A N 1
ATOM 553 C CA . PHE A 1 70 ? 0.986 10.906 -6.000 1.00 87.69 70 PHE A CA 1
ATOM 554 C C . PHE A 1 70 ? -0.159 11.724 -6.607 1.00 87.69 70 PHE A C 1
ATOM 556 O O . PHE A 1 70 ? -1.335 11.512 -6.317 1.00 87.69 70 PHE A O 1
ATOM 563 N N . ASN A 1 71 ? 0.194 12.646 -7.502 1.00 86.81 71 ASN A N 1
ATOM 564 C CA . ASN A 1 71 ? -0.767 13.447 -8.255 1.00 86.81 71 ASN A CA 1
ATOM 565 C C . ASN A 1 71 ? -1.133 12.802 -9.605 1.00 86.81 71 ASN A C 1
ATOM 567 O O . ASN A 1 71 ? -0.527 11.825 -10.047 1.00 86.81 71 ASN A O 1
ATOM 571 N N . ASN A 1 72 ? -2.098 13.398 -10.311 1.00 87.94 72 ASN A N 1
ATOM 572 C CA . ASN A 1 72 ? -2.592 12.880 -11.592 1.00 87.94 72 ASN A CA 1
ATOM 573 C C . ASN A 1 72 ? -1.500 12.743 -12.667 1.00 87.94 72 ASN A C 1
ATOM 575 O O . ASN A 1 72 ? -1.542 11.801 -13.455 1.00 87.94 72 ASN A O 1
ATOM 579 N N . VAL A 1 73 ? -0.510 13.643 -12.691 1.00 88.62 73 VAL A N 1
ATOM 580 C CA . VAL A 1 73 ? 0.602 13.591 -13.656 1.00 88.62 73 VAL A CA 1
ATOM 581 C C . VAL A 1 73 ? 1.500 12.388 -13.368 1.00 88.62 73 VAL A C 1
ATOM 583 O O . VAL A 1 73 ? 1.863 11.653 -14.285 1.00 88.62 73 VAL A O 1
ATOM 586 N N . GLN A 1 74 ? 1.813 12.137 -12.097 1.00 90.75 74 GLN A N 1
ATOM 587 C CA . GLN A 1 74 ? 2.594 10.971 -11.681 1.00 90.75 74 GLN A CA 1
ATOM 588 C C . GLN A 1 74 ? 1.822 9.667 -11.922 1.00 90.75 74 GLN A C 1
ATOM 590 O O . GLN A 1 74 ? 2.385 8.717 -12.463 1.00 90.75 74 GLN A O 1
ATOM 595 N N . CYS A 1 75 ? 0.521 9.631 -11.617 1.00 92.44 75 CYS A N 1
ATOM 596 C CA . CYS A 1 75 ? -0.349 8.494 -11.931 1.00 92.44 75 CYS A CA 1
ATOM 597 C C . CYS A 1 75 ? -0.391 8.204 -13.437 1.00 92.44 75 CYS A C 1
ATOM 599 O O . CYS A 1 75 ? -0.311 7.045 -13.844 1.00 92.44 75 CYS A O 1
ATOM 601 N N . GLN A 1 76 ? -0.468 9.240 -14.276 1.00 93.12 76 GLN A N 1
ATOM 602 C CA . GLN A 1 76 ? -0.417 9.066 -15.724 1.00 93.12 76 GLN A CA 1
ATOM 603 C C . GLN A 1 76 ? 0.947 8.535 -16.178 1.00 93.12 76 GLN A C 1
ATOM 605 O O . GLN A 1 76 ? 0.997 7.626 -17.000 1.00 93.12 76 GLN A O 1
ATOM 610 N N . ALA A 1 77 ? 2.049 9.016 -15.595 1.00 93.25 77 ALA A N 1
ATOM 611 C CA . ALA A 1 77 ? 3.383 8.499 -15.894 1.00 93.25 77 ALA A CA 1
ATOM 612 C C . ALA A 1 77 ? 3.528 7.003 -15.549 1.00 93.25 77 ALA A C 1
ATOM 614 O O . ALA A 1 77 ? 4.174 6.269 -16.297 1.00 93.25 77 ALA A O 1
ATOM 615 N N . ILE A 1 78 ? 2.892 6.532 -14.467 1.00 96.25 78 ILE A N 1
ATOM 616 C CA . ILE A 1 78 ? 2.809 5.100 -14.135 1.00 96.25 78 ILE A CA 1
ATOM 617 C C . ILE A 1 78 ? 2.036 4.321 -15.210 1.00 96.25 78 ILE A C 1
ATOM 619 O O . ILE A 1 78 ? 2.492 3.258 -15.636 1.00 96.25 78 ILE A O 1
ATOM 623 N N . ARG A 1 79 ? 0.893 4.834 -15.685 1.00 96.62 79 ARG A N 1
ATOM 624 C CA . ARG A 1 79 ? 0.117 4.182 -16.759 1.00 96.62 79 ARG A CA 1
ATOM 625 C C . ARG A 1 79 ? 0.902 4.120 -18.065 1.00 96.62 79 ARG A C 1
ATOM 627 O O . ARG A 1 79 ? 0.966 3.059 -18.679 1.00 96.62 79 ARG A O 1
ATOM 634 N N . ASP A 1 80 ? 1.546 5.219 -18.445 1.00 96.81 80 ASP A N 1
ATOM 635 C CA . ASP A 1 80 ? 2.407 5.288 -19.625 1.00 96.81 80 ASP A CA 1
ATOM 636 C C . ASP A 1 80 ? 3.560 4.277 -19.533 1.00 96.81 80 ASP A C 1
ATOM 638 O O . ASP A 1 80 ? 3.845 3.574 -20.500 1.00 96.81 80 ASP A O 1
ATOM 642 N N . ALA A 1 81 ? 4.207 4.165 -18.367 1.00 97.88 81 ALA A N 1
ATOM 643 C CA . ALA A 1 81 ? 5.251 3.169 -18.132 1.00 97.88 81 ALA A CA 1
ATOM 644 C C . ALA A 1 81 ? 4.719 1.733 -18.282 1.00 97.88 81 ALA A C 1
ATOM 646 O O . ALA A 1 81 ? 5.399 0.883 -18.856 1.00 97.88 81 ALA A O 1
ATOM 647 N N . GLY A 1 82 ? 3.491 1.473 -17.817 1.00 97.88 82 GLY A N 1
ATOM 648 C CA . GLY A 1 82 ? 2.785 0.211 -18.043 1.00 97.88 82 GLY A CA 1
ATOM 649 C C . GLY A 1 82 ? 2.604 -0.092 -19.528 1.00 97.88 82 GLY A C 1
ATOM 650 O O . GLY A 1 82 ? 2.991 -1.166 -19.983 1.00 97.88 82 GLY A O 1
ATOM 651 N N . LEU A 1 83 ? 2.111 0.878 -20.305 1.00 97.62 83 LEU A N 1
ATOM 652 C CA . LEU A 1 83 ? 1.925 0.727 -21.752 1.00 97.62 83 LEU A CA 1
ATOM 653 C C . LEU A 1 83 ? 3.244 0.422 -22.474 1.00 97.62 83 LEU A C 1
ATOM 655 O O . LEU A 1 83 ? 3.283 -0.483 -23.306 1.00 97.62 83 LEU A O 1
ATOM 659 N N . ILE A 1 84 ? 4.331 1.119 -22.120 1.00 97.81 84 ILE A N 1
ATOM 660 C CA . ILE A 1 84 ? 5.675 0.856 -22.664 1.00 97.81 84 ILE A CA 1
ATOM 661 C C . ILE A 1 84 ? 6.130 -0.576 -22.333 1.00 97.81 84 ILE A C 1
ATOM 663 O O . ILE A 1 84 ? 6.724 -1.244 -23.178 1.00 97.81 84 ILE A O 1
ATOM 667 N N . ALA A 1 85 ? 5.805 -1.077 -21.138 1.00 98.00 85 ALA A N 1
ATOM 668 C CA . ALA A 1 85 ? 6.104 -2.444 -20.707 1.00 98.00 85 ALA A CA 1
ATOM 669 C C . ALA A 1 85 ? 5.160 -3.516 -21.296 1.00 98.00 85 ALA A C 1
ATOM 671 O O . ALA A 1 85 ? 5.301 -4.706 -20.999 1.00 98.00 85 ALA A O 1
ATOM 672 N N . GLY A 1 86 ? 4.177 -3.129 -22.117 1.00 97.06 86 GLY A N 1
ATOM 673 C CA . GLY A 1 86 ? 3.162 -4.045 -22.638 1.00 97.06 86 GLY A CA 1
ATOM 674 C C . GLY A 1 86 ? 2.207 -4.561 -21.556 1.00 97.06 86 GLY A C 1
ATOM 675 O O . GLY A 1 86 ? 1.801 -5.725 -21.605 1.00 97.06 86 GLY A O 1
ATOM 676 N N . LEU A 1 87 ? 1.892 -3.716 -20.571 1.00 97.81 87 LEU A N 1
ATOM 677 C CA . LEU A 1 87 ? 0.892 -3.933 -19.528 1.00 97.81 87 LEU A CA 1
ATOM 678 C C . LEU A 1 87 ? -0.208 -2.869 -19.620 1.00 97.81 87 LEU A C 1
ATOM 680 O O . LEU A 1 87 ? 0.046 -1.667 -19.666 1.00 97.81 87 LEU A O 1
ATOM 684 N N . ASN A 1 88 ? -1.452 -3.313 -19.562 1.00 97.00 88 ASN A N 1
ATOM 685 C CA . ASN A 1 88 ? -2.614 -2.475 -19.341 1.00 97.00 88 ASN A CA 1
ATOM 686 C C . ASN A 1 88 ? -2.828 -2.298 -17.830 1.00 97.00 88 ASN A C 1
ATOM 688 O O . ASN A 1 88 ? -3.218 -3.234 -17.126 1.00 97.00 88 ASN A O 1
ATOM 692 N N . VAL A 1 89 ? -2.551 -1.098 -17.318 1.00 96.62 89 VAL A N 1
ATOM 693 C CA . VAL A 1 89 ? -2.766 -0.761 -15.903 1.00 96.62 89 VAL A CA 1
ATOM 694 C C . VAL A 1 89 ? -4.257 -0.500 -15.681 1.00 96.62 89 VAL A C 1
ATOM 696 O O . VAL A 1 89 ? -4.735 0.612 -15.909 1.00 96.62 89 VAL A O 1
ATOM 699 N N . LEU A 1 90 ? -4.987 -1.525 -15.235 1.00 93.50 90 LEU A N 1
ATOM 700 C CA . LEU A 1 90 ? -6.437 -1.481 -15.010 1.00 93.50 90 LEU A CA 1
ATOM 701 C C . LEU A 1 90 ? -6.800 -0.476 -13.919 1.00 93.50 90 LEU A C 1
ATOM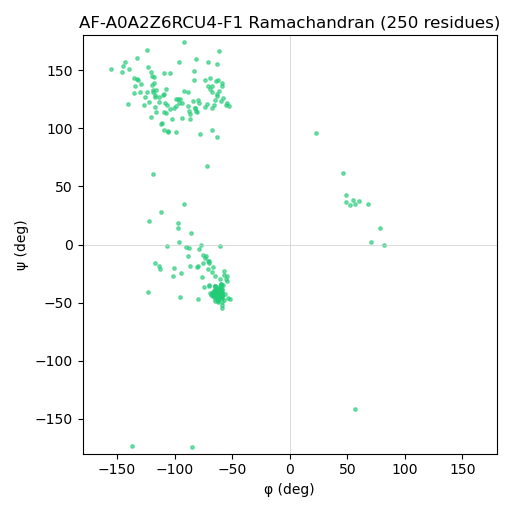 703 O O . LEU A 1 90 ? -7.708 0.339 -14.075 1.00 93.50 90 LEU A O 1
ATOM 707 N N . TYR A 1 91 ? -6.055 -0.508 -12.819 1.00 94.31 91 TYR A N 1
ATOM 708 C CA . TYR A 1 91 ? -6.311 0.326 -11.657 1.00 94.31 91 TYR A CA 1
ATOM 709 C C . TYR A 1 91 ? -5.004 0.719 -10.980 1.00 94.31 91 TYR A C 1
ATOM 711 O O . TYR A 1 91 ? -4.020 -0.023 -11.004 1.00 94.31 91 TYR A O 1
ATOM 719 N N . ILE A 1 92 ? -5.010 1.908 -10.390 1.00 94.38 92 ILE A N 1
ATOM 720 C CA . ILE A 1 92 ? -3.938 2.393 -9.533 1.00 94.38 92 ILE A CA 1
ATOM 721 C C . ILE A 1 92 ? -4.532 2.495 -8.138 1.00 94.38 92 ILE A C 1
ATOM 723 O O . ILE A 1 92 ? -5.537 3.175 -7.960 1.00 94.38 92 ILE A O 1
ATOM 727 N N . ILE A 1 93 ? -3.928 1.805 -7.178 1.00 93.06 93 ILE A N 1
ATOM 728 C CA . ILE A 1 93 ? -4.389 1.760 -5.790 1.00 93.06 93 ILE A CA 1
ATOM 729 C C . ILE A 1 93 ? -3.325 2.355 -4.872 1.00 93.06 93 ILE A C 1
ATOM 731 O O . ILE A 1 93 ? -2.129 2.181 -5.099 1.00 93.06 93 ILE A O 1
ATOM 735 N N . ILE A 1 94 ? -3.737 3.046 -3.816 1.00 91.50 94 ILE A N 1
ATOM 736 C CA . ILE A 1 94 ? -2.798 3.525 -2.797 1.00 91.50 94 ILE A CA 1
ATOM 737 C C . ILE A 1 94 ? -2.277 2.323 -1.991 1.00 91.50 94 ILE A C 1
ATOM 739 O O . ILE A 1 94 ? -3.047 1.436 -1.618 1.00 91.50 94 ILE A O 1
ATOM 743 N N . GLY A 1 95 ? -0.969 2.276 -1.723 1.00 91.19 95 GLY A N 1
ATOM 744 C CA . GLY A 1 95 ? -0.315 1.144 -1.052 1.00 91.19 95 GLY A CA 1
ATOM 745 C C . GLY A 1 95 ? -0.922 0.799 0.314 1.00 91.19 95 GLY A C 1
ATOM 746 O O . GLY A 1 95 ? -1.192 -0.371 0.593 1.00 91.19 95 GLY A O 1
ATOM 747 N N . SER A 1 96 ? -1.234 1.812 1.123 1.00 91.81 96 SER A N 1
ATOM 748 C CA . SER A 1 96 ? -1.903 1.660 2.421 1.00 91.81 96 SER A CA 1
ATOM 749 C C . SER A 1 96 ? -3.321 1.080 2.300 1.00 91.81 96 SER A C 1
ATOM 751 O O . SER A 1 96 ? -3.701 0.202 3.076 1.00 91.81 96 SER A O 1
ATOM 753 N N . THR A 1 97 ? -4.092 1.494 1.291 1.00 92.00 97 THR A N 1
ATOM 754 C CA . THR A 1 97 ? -5.416 0.930 0.980 1.00 92.00 97 THR A CA 1
ATOM 755 C C . THR A 1 97 ? -5.311 -0.535 0.564 1.00 92.00 97 THR A C 1
ATOM 757 O O . THR A 1 97 ? -6.071 -1.378 1.041 1.00 92.00 97 THR A O 1
ATOM 760 N N . ALA A 1 98 ? -4.330 -0.872 -0.276 1.00 93.25 98 ALA A N 1
ATOM 761 C CA . ALA A 1 98 ? -4.070 -2.256 -0.655 1.00 93.25 98 ALA A CA 1
ATOM 762 C C . ALA A 1 98 ? -3.689 -3.110 0.572 1.00 93.25 98 ALA A C 1
ATOM 764 O O . ALA A 1 98 ? -4.207 -4.213 0.760 1.00 93.25 98 ALA A O 1
ATOM 765 N N . ALA A 1 99 ? -2.859 -2.587 1.474 1.00 93.00 99 ALA A N 1
ATOM 766 C CA . ALA A 1 99 ? -2.534 -3.279 2.717 1.00 93.00 99 ALA A CA 1
ATOM 767 C C . ALA A 1 99 ? -3.764 -3.521 3.614 1.00 93.00 99 ALA A C 1
ATOM 769 O O . ALA A 1 99 ? -3.886 -4.602 4.195 1.00 93.00 99 ALA A O 1
ATOM 770 N N . ALA A 1 100 ? -4.704 -2.573 3.689 1.00 92.06 100 ALA A N 1
ATOM 771 C CA . ALA A 1 100 ? -5.966 -2.768 4.407 1.00 92.06 100 ALA A CA 1
ATOM 772 C C . ALA A 1 100 ? -6.809 -3.908 3.807 1.00 92.06 100 ALA A C 1
ATOM 774 O O . ALA A 1 100 ? -7.356 -4.724 4.552 1.00 92.06 100 ALA A O 1
ATOM 775 N N . ILE A 1 101 ? -6.869 -4.013 2.473 1.00 91.06 101 ILE A N 1
ATOM 776 C CA . ILE A 1 101 ? -7.531 -5.128 1.773 1.00 91.06 101 ILE A CA 1
ATOM 777 C C . ILE A 1 101 ? -6.897 -6.471 2.161 1.00 91.06 101 ILE A C 1
ATOM 779 O O . ILE A 1 101 ? -7.605 -7.419 2.510 1.00 91.06 101 ILE A O 1
ATOM 783 N N . SER A 1 102 ? -5.562 -6.539 2.165 1.00 90.81 102 SER A N 1
ATOM 784 C CA . SER A 1 102 ? -4.811 -7.731 2.582 1.00 90.81 102 SER A CA 1
ATOM 785 C C . SER A 1 102 ? -5.130 -8.141 4.027 1.00 90.81 102 SER A C 1
ATOM 787 O O . SER A 1 102 ? -5.391 -9.312 4.312 1.00 90.81 102 SER A O 1
ATOM 789 N N . TYR A 1 103 ? -5.192 -7.167 4.938 1.00 89.19 103 TYR A N 1
ATOM 790 C CA . TYR A 1 103 ? -5.546 -7.401 6.336 1.00 89.19 103 TYR A CA 1
ATOM 791 C C . TYR A 1 103 ? -6.960 -7.963 6.509 1.00 89.19 103 TYR A C 1
ATOM 793 O O . TYR A 1 103 ? -7.153 -8.973 7.194 1.00 89.19 103 TYR A O 1
ATOM 801 N N . TRP A 1 104 ? -7.952 -7.334 5.879 1.00 86.81 104 TRP A N 1
ATOM 802 C CA . TRP A 1 104 ? -9.344 -7.749 6.020 1.00 86.81 104 TRP A CA 1
ATOM 803 C C . TRP A 1 104 ? -9.578 -9.164 5.491 1.00 86.81 104 TRP A C 1
ATOM 805 O O . TRP A 1 104 ? -10.277 -9.938 6.147 1.00 86.81 104 TRP A O 1
ATOM 815 N N . LEU A 1 105 ? -8.954 -9.543 4.367 1.00 82.25 105 LEU A N 1
ATOM 816 C CA . LEU A 1 105 ? -9.135 -10.879 3.791 1.00 82.25 105 LEU A CA 1
ATOM 817 C C . LEU A 1 105 ? -8.707 -11.991 4.765 1.00 82.25 105 LEU A C 1
ATOM 819 O O . LEU A 1 105 ? -9.330 -13.055 4.807 1.00 82.25 105 LEU A O 1
ATOM 823 N N . ASN A 1 106 ? -7.684 -11.729 5.583 1.00 76.81 106 ASN A N 1
ATOM 824 C CA . ASN A 1 106 ? -7.194 -12.667 6.592 1.00 76.81 106 ASN A CA 1
ATOM 825 C C . ASN A 1 106 ? -8.095 -12.752 7.833 1.00 76.81 106 ASN A C 1
ATOM 827 O O . ASN A 1 106 ? -8.121 -13.790 8.494 1.00 76.81 106 ASN A O 1
ATOM 831 N N . LYS A 1 107 ? -8.820 -11.678 8.170 1.00 77.25 107 LYS A N 1
ATOM 832 C CA . LYS A 1 107 ? -9.620 -11.587 9.404 1.00 77.25 107 LYS A CA 1
ATOM 833 C C . LYS A 1 107 ? -11.118 -11.816 9.203 1.00 77.25 107 LYS A C 1
ATOM 835 O O . LYS A 1 107 ? -11.763 -12.264 10.144 1.00 77.25 107 LYS A O 1
ATOM 840 N N . ARG A 1 108 ? -11.660 -11.534 8.010 1.00 70.62 108 ARG A N 1
ATOM 841 C CA . ARG A 1 108 ? -13.105 -11.528 7.702 1.00 70.62 108 ARG A CA 1
ATOM 842 C C . ARG A 1 108 ? -13.919 -10.780 8.759 1.00 70.62 108 ARG A C 1
ATOM 844 O O . ARG A 1 108 ? -14.767 -11.353 9.438 1.00 70.62 108 ARG A O 1
ATOM 851 N N . LEU A 1 109 ? -13.627 -9.492 8.908 1.00 69.94 109 LEU A N 1
ATOM 852 C CA . LEU A 1 109 ? -14.306 -8.641 9.881 1.00 69.94 109 LEU A CA 1
ATOM 853 C C . LEU A 1 109 ? -15.800 -8.523 9.550 1.00 69.94 109 LEU A C 1
ATOM 855 O O . LEU A 1 109 ? -16.156 -8.179 8.422 1.00 69.94 109 LEU A O 1
ATOM 859 N N . THR A 1 110 ? -16.653 -8.801 10.537 1.00 72.00 110 THR A N 1
ATOM 860 C CA . THR A 1 110 ? -18.120 -8.692 10.436 1.00 72.00 110 THR A CA 1
ATOM 861 C C . THR A 1 110 ? -18.669 -7.418 11.071 1.00 72.00 110 THR A C 1
ATOM 863 O O . THR A 1 110 ? -19.784 -7.016 10.761 1.00 72.00 110 THR A O 1
ATOM 866 N N . GLU A 1 111 ? -17.902 -6.795 11.962 1.00 85.38 111 GLU A N 1
ATOM 867 C CA . GLU A 1 111 ? -18.254 -5.539 12.625 1.00 85.38 111 GLU A CA 1
ATOM 868 C C . GLU A 1 111 ? -17.626 -4.346 11.903 1.00 85.38 111 GLU A C 1
ATOM 870 O O . GLU A 1 111 ? -16.605 -4.487 11.224 1.00 85.38 111 GLU A O 1
ATOM 875 N N . VAL A 1 112 ? -18.223 -3.166 12.088 1.00 90.50 112 VAL A N 1
ATOM 876 C CA . VAL A 1 112 ? -17.653 -1.904 11.610 1.00 90.50 112 VAL A CA 1
ATOM 877 C C . VAL A 1 112 ? -16.345 -1.640 12.348 1.00 90.50 112 VAL A C 1
ATOM 879 O O . VAL A 1 112 ? -16.328 -1.574 13.578 1.00 90.50 112 VAL A O 1
ATOM 882 N N . GLN A 1 113 ? -15.256 -1.455 11.606 1.00 92.81 113 GLN A N 1
ATOM 883 C CA . GLN A 1 113 ? -13.951 -1.143 12.180 1.00 92.81 113 GLN A CA 1
ATOM 884 C C . GLN A 1 113 ? -13.303 0.057 11.506 1.00 92.81 113 GLN A C 1
ATOM 886 O O . GLN A 1 113 ? -13.170 0.104 10.286 1.00 92.81 113 GLN A O 1
ATOM 891 N N . ASN A 1 114 ? -12.829 0.996 12.318 1.00 95.50 114 ASN A N 1
ATOM 892 C CA . ASN A 1 114 ? -11.909 2.036 11.895 1.00 95.50 114 ASN A CA 1
ATOM 893 C C . ASN A 1 114 ? -10.483 1.507 12.023 1.00 95.50 114 ASN A C 1
ATOM 895 O O . ASN A 1 114 ? -9.996 1.230 13.123 1.00 95.50 114 ASN A O 1
ATOM 899 N N . ILE A 1 115 ? -9.815 1.377 10.890 1.00 95.12 115 ILE A N 1
ATOM 900 C CA . ILE A 1 115 ? -8.451 0.891 10.783 1.00 95.12 115 ILE A CA 1
ATOM 901 C C . ILE A 1 115 ? -7.559 2.047 10.373 1.00 95.12 115 ILE A C 1
ATOM 903 O O . ILE A 1 115 ? -7.820 2.729 9.382 1.00 95.12 115 ILE A O 1
ATOM 907 N N . LEU A 1 116 ? -6.479 2.235 11.122 1.00 96.62 116 LEU A N 1
ATOM 908 C CA . LEU A 1 116 ? -5.403 3.134 10.750 1.00 96.62 116 LEU A CA 1
ATOM 909 C C . LEU A 1 116 ? -4.252 2.309 10.179 1.00 96.62 116 LEU A C 1
ATOM 911 O O . LEU A 1 116 ? -3.675 1.474 10.871 1.00 96.62 116 LEU A O 1
ATOM 915 N N . VAL A 1 117 ? -3.916 2.539 8.916 1.00 95.12 117 VAL A N 1
ATOM 916 C CA . VAL A 1 117 ? -2.728 1.972 8.277 1.00 95.12 117 VAL A CA 1
ATOM 917 C C . VAL A 1 117 ? -1.613 3.000 8.357 1.00 95.12 117 VAL A C 1
ATOM 919 O O . VAL A 1 117 ? -1.770 4.124 7.881 1.00 95.12 117 VAL A O 1
ATOM 922 N N . PHE A 1 118 ? -0.506 2.607 8.975 1.00 94.00 118 PHE A N 1
ATOM 923 C CA . PHE A 1 118 ? 0.689 3.415 9.159 1.00 94.00 118 PHE A CA 1
ATOM 924 C C . PHE A 1 118 ? 1.821 2.841 8.300 1.00 94.00 118 PHE A C 1
ATOM 926 O O . PHE A 1 118 ? 2.404 1.798 8.619 1.00 94.00 118 PHE A O 1
ATOM 933 N N . ASP A 1 119 ? 2.105 3.516 7.189 1.00 90.94 119 ASP A N 1
ATOM 934 C CA . ASP A 1 119 ? 3.120 3.144 6.210 1.00 90.94 119 ASP A CA 1
ATOM 935 C C . ASP A 1 119 ? 4.329 4.064 6.335 1.00 90.94 119 ASP A C 1
ATOM 937 O O . ASP A 1 119 ? 4.349 5.179 5.820 1.00 90.94 119 ASP A O 1
ATOM 941 N N . PHE A 1 120 ? 5.343 3.591 7.053 1.00 88.00 120 PHE A N 1
ATOM 942 C CA . PHE A 1 120 ? 6.612 4.298 7.155 1.00 88.00 120 PHE A CA 1
ATOM 943 C C . PHE A 1 120 ? 7.598 3.675 6.168 1.00 88.00 120 PHE A C 1
ATOM 945 O O . PHE A 1 120 ? 8.216 2.640 6.448 1.00 88.00 120 PHE A O 1
ATOM 952 N N . GLY A 1 121 ? 7.708 4.292 4.995 1.00 81.12 121 GLY A N 1
ATOM 953 C CA . GLY A 1 121 ? 8.644 3.924 3.945 1.00 81.12 121 GLY A CA 1
ATOM 954 C C . GLY A 1 121 ? 10.026 4.550 4.136 1.00 81.12 121 GLY A C 1
ATOM 955 O O . GLY A 1 121 ? 10.328 5.194 5.137 1.00 81.12 121 GLY A O 1
ATOM 956 N N . SER A 1 122 ? 10.896 4.357 3.147 1.00 76.69 122 SER A N 1
ATOM 957 C CA . SER A 1 122 ? 12.216 5.003 3.104 1.00 76.69 122 SER A CA 1
ATOM 958 C C . SER A 1 122 ? 12.169 6.450 2.605 1.00 76.69 122 SER A C 1
ATOM 960 O O . SER A 1 122 ? 13.121 7.195 2.821 1.00 76.69 122 SER A O 1
ATOM 962 N N . ILE A 1 123 ? 11.091 6.831 1.914 1.00 79.19 123 ILE A N 1
ATOM 963 C CA . ILE A 1 123 ? 10.938 8.135 1.251 1.00 79.19 123 ILE A CA 1
ATOM 964 C C . ILE A 1 123 ? 9.688 8.854 1.761 1.00 79.19 123 ILE A C 1
ATOM 966 O O . ILE A 1 123 ? 9.725 10.059 1.987 1.00 79.19 123 ILE A O 1
ATOM 970 N N . THR A 1 124 ? 8.594 8.115 1.947 1.00 86.38 124 THR A N 1
ATOM 971 C CA . THR A 1 124 ? 7.293 8.661 2.330 1.00 86.38 124 THR A CA 1
ATOM 972 C C . THR A 1 124 ? 6.811 8.067 3.645 1.00 86.38 124 THR A C 1
ATOM 974 O O . THR A 1 124 ? 7.083 6.903 3.954 1.00 86.38 124 THR A O 1
ATOM 977 N N . LEU A 1 125 ? 6.071 8.870 4.404 1.00 89.50 125 LEU A N 1
ATOM 978 C CA . LEU A 1 125 ? 5.190 8.400 5.465 1.00 89.50 125 LEU A CA 1
ATOM 979 C C . LEU A 1 125 ? 3.754 8.606 5.005 1.00 89.50 125 LEU A C 1
ATOM 981 O O . LEU A 1 125 ? 3.311 9.744 4.884 1.00 89.50 125 LEU A O 1
ATOM 985 N N . ASP A 1 126 ? 3.028 7.513 4.798 1.00 90.12 126 ASP A N 1
ATOM 986 C CA . ASP A 1 126 ? 1.606 7.547 4.483 1.00 90.12 126 ASP A CA 1
ATOM 987 C C . ASP A 1 126 ? 0.807 7.036 5.684 1.00 90.12 126 ASP A C 1
ATOM 989 O O . ASP A 1 126 ? 1.067 5.963 6.231 1.00 90.12 126 ASP A O 1
ATOM 993 N N . VAL A 1 127 ? -0.203 7.799 6.100 1.00 93.19 127 VAL A N 1
ATOM 994 C CA . VAL A 1 127 ? -1.171 7.361 7.106 1.00 93.19 127 VAL A CA 1
ATOM 995 C C . VAL A 1 127 ? -2.562 7.439 6.508 1.00 93.19 127 VAL A C 1
ATOM 997 O O . VAL A 1 127 ? -3.001 8.480 6.020 1.00 93.19 127 VAL A O 1
ATOM 1000 N N . SER A 1 128 ? -3.257 6.307 6.510 1.00 94.19 128 SER A N 1
ATOM 1001 C CA . SER A 1 128 ? -4.598 6.175 5.943 1.00 94.19 128 SER A CA 1
ATOM 1002 C C . SER A 1 128 ? -5.556 5.647 6.989 1.00 94.19 128 SER A C 1
ATOM 1004 O O . SER A 1 128 ? -5.267 4.653 7.651 1.00 94.19 128 SER A O 1
ATOM 1006 N N . LEU A 1 129 ? -6.703 6.303 7.125 1.00 95.50 129 LEU A N 1
ATOM 1007 C CA . LEU A 1 129 ? -7.793 5.858 7.977 1.00 95.50 129 LEU A CA 1
ATOM 1008 C C . LEU A 1 129 ? -8.915 5.333 7.089 1.00 95.50 129 LEU A C 1
ATOM 1010 O O . LEU A 1 129 ? -9.463 6.065 6.259 1.00 95.50 129 LEU A O 1
ATOM 1014 N N . LEU A 1 130 ? -9.252 4.062 7.278 1.00 94.94 130 LEU A N 1
ATOM 1015 C CA . LEU A 1 130 ? -10.323 3.379 6.573 1.00 94.94 130 LEU A CA 1
ATOM 1016 C C . LEU A 1 130 ? -11.388 2.924 7.567 1.00 94.94 130 LEU A C 1
ATOM 1018 O O . LEU A 1 130 ? -11.061 2.398 8.626 1.00 94.94 130 LEU A O 1
ATOM 1022 N N . THR A 1 131 ? -12.655 3.073 7.203 1.00 93.81 131 THR A N 1
ATOM 1023 C CA . THR A 1 131 ? -13.755 2.371 7.867 1.00 93.81 131 THR A CA 1
ATOM 1024 C C . THR A 1 131 ? -14.112 1.162 7.017 1.00 93.81 131 THR A C 1
ATOM 1026 O O . THR A 1 131 ? -14.379 1.303 5.822 1.00 93.81 131 THR A O 1
ATOM 1029 N N . ILE A 1 132 ? -14.099 -0.019 7.628 1.00 90.88 132 ILE A N 1
ATOM 1030 C CA . ILE A 1 132 ? -14.451 -1.279 6.982 1.00 90.88 132 ILE A CA 1
ATOM 1031 C C . ILE A 1 132 ? -15.735 -1.811 7.604 1.00 90.88 132 ILE A C 1
ATOM 1033 O O . ILE A 1 132 ? -15.810 -1.971 8.819 1.00 90.88 132 ILE A O 1
ATOM 1037 N N . GLU A 1 133 ? -16.725 -2.114 6.773 1.00 88.81 133 GLU A N 1
ATOM 1038 C CA . GLU A 1 133 ? -18.004 -2.697 7.182 1.00 88.81 133 GLU A CA 1
ATOM 1039 C C . GLU A 1 133 ? -18.413 -3.736 6.144 1.00 88.81 133 GLU A C 1
ATOM 1041 O O . GLU A 1 133 ? -18.531 -3.389 4.982 1.00 88.81 133 GLU A O 1
ATOM 1046 N N . LEU A 1 134 ? -18.610 -5.005 6.522 1.00 83.62 134 LEU A N 1
ATOM 1047 C CA . LEU A 1 134 ? -19.111 -6.059 5.617 1.00 83.62 134 LEU A CA 1
ATOM 1048 C C . LEU A 1 134 ? -18.390 -6.148 4.248 1.00 83.62 134 LEU A C 1
ATOM 1050 O O . LEU A 1 134 ? -19.023 -6.414 3.233 1.00 83.62 134 LEU A O 1
ATOM 1054 N N . GLY A 1 135 ? -17.074 -5.909 4.213 1.00 80.38 135 GLY A N 1
ATOM 1055 C CA . GLY A 1 135 ? -16.282 -5.917 2.971 1.00 80.38 135 GLY A CA 1
ATOM 1056 C C . GLY A 1 135 ? -16.338 -4.620 2.154 1.00 80.38 135 GLY A C 1
ATOM 1057 O O . GLY A 1 135 ? -15.641 -4.500 1.149 1.00 80.38 135 GLY A O 1
ATOM 1058 N N . PHE A 1 136 ? -17.081 -3.614 2.616 1.00 86.44 136 PHE A N 1
ATOM 1059 C CA . PHE A 1 136 ? -17.025 -2.246 2.117 1.00 86.44 136 PHE A CA 1
ATOM 1060 C C . PHE A 1 136 ? -15.857 -1.507 2.767 1.00 86.44 136 PHE A C 1
ATOM 1062 O O . PHE A 1 136 ? -15.832 -1.310 3.981 1.00 86.44 136 PHE A O 1
ATOM 1069 N N . PHE A 1 137 ? -14.899 -1.073 1.955 1.00 89.44 137 PHE A N 1
ATOM 1070 C CA . PHE A 1 137 ? -13.742 -0.293 2.379 1.00 89.44 137 PHE A CA 1
ATOM 1071 C C . PHE A 1 137 ? -13.990 1.160 2.019 1.00 89.44 137 PHE A C 1
ATOM 1073 O O . PHE A 1 137 ? -13.945 1.530 0.847 1.00 89.44 137 PHE A O 1
ATOM 1080 N N . LYS A 1 138 ? -14.237 1.991 3.026 1.00 91.31 138 LYS A N 1
ATOM 1081 C CA . LYS A 1 138 ? -14.361 3.432 2.851 1.00 91.31 138 LYS A CA 1
ATOM 1082 C C . LYS A 1 138 ? -13.095 4.107 3.340 1.00 91.31 138 LYS A C 1
ATOM 1084 O O . LYS A 1 138 ? -12.800 4.087 4.534 1.00 91.31 138 LYS A O 1
ATOM 1089 N N . ILE A 1 139 ? -12.385 4.758 2.432 1.00 92.50 139 ILE A N 1
ATOM 1090 C CA . ILE A 1 139 ? -11.298 5.654 2.812 1.00 92.50 139 ILE A CA 1
ATOM 1091 C C . ILE A 1 139 ? -11.924 6.907 3.430 1.00 92.50 139 ILE A C 1
ATOM 1093 O O . ILE A 1 139 ? -12.756 7.571 2.814 1.00 92.50 139 ILE A O 1
ATOM 1097 N N . VAL A 1 140 ? -11.579 7.194 4.683 1.00 94.00 140 VAL A N 1
ATOM 1098 C CA . VAL A 1 140 ? -12.125 8.342 5.418 1.00 94.00 140 VAL A CA 1
ATOM 1099 C C . VAL A 1 140 ? -11.190 9.536 5.301 1.00 94.00 140 VAL A C 1
ATOM 1101 O O . VAL A 1 140 ? -11.641 10.650 5.048 1.00 94.00 140 VAL A O 1
ATOM 1104 N N . ALA A 1 141 ? -9.891 9.300 5.476 1.00 94.19 141 ALA A N 1
ATOM 1105 C CA . ALA A 1 141 ? -8.861 10.307 5.289 1.00 94.19 141 ALA A CA 1
ATOM 1106 C C . ALA A 1 141 ? -7.522 9.651 4.966 1.00 94.19 141 ALA A C 1
ATOM 1108 O O . ALA A 1 141 ? -7.218 8.547 5.424 1.00 94.19 141 ALA A O 1
ATOM 1109 N N . ILE A 1 142 ? -6.701 10.376 4.215 1.00 92.44 142 ILE A N 1
ATOM 1110 C CA . ILE A 1 142 ? -5.322 10.010 3.921 1.00 92.44 142 ILE A CA 1
ATOM 1111 C C . ILE A 1 142 ? -4.462 11.252 4.114 1.00 92.44 142 ILE A C 1
ATOM 1113 O O . ILE A 1 142 ? -4.831 12.353 3.711 1.00 92.44 142 ILE A O 1
ATOM 1117 N N . THR A 1 143 ? -3.312 11.087 4.753 1.00 91.75 143 THR A N 1
ATOM 1118 C CA . THR A 1 143 ? -2.273 12.114 4.821 1.00 91.75 143 THR A CA 1
ATOM 1119 C C . THR A 1 143 ? -0.933 11.472 4.502 1.00 91.75 143 THR A C 1
ATOM 1121 O O . THR A 1 143 ? -0.682 10.331 4.879 1.00 91.75 143 THR A O 1
ATOM 1124 N N . SER A 1 144 ? -0.094 12.210 3.785 1.00 88.75 144 SER A N 1
ATOM 1125 C CA . SER A 1 144 ? 1.236 11.780 3.378 1.00 88.75 144 SER A CA 1
ATOM 112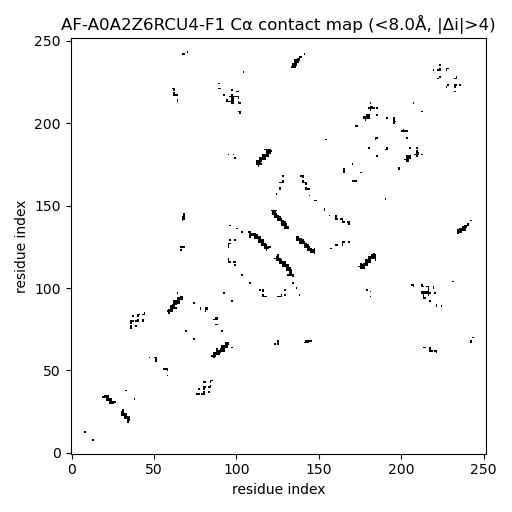6 C C . SER A 1 144 ? 2.245 12.878 3.685 1.00 88.75 144 SER A C 1
ATOM 1128 O O . SER A 1 144 ? 1.941 14.059 3.494 1.00 88.75 144 SER A O 1
ATOM 1130 N N . ASP A 1 145 ? 3.429 12.482 4.133 1.00 86.88 145 ASP A N 1
ATOM 1131 C CA . ASP A 1 145 ? 4.622 13.317 4.187 1.00 86.88 145 ASP A CA 1
ATOM 1132 C C . ASP A 1 145 ? 5.683 12.731 3.246 1.00 86.88 145 ASP A C 1
ATOM 1134 O O . ASP A 1 145 ? 6.180 11.621 3.447 1.00 86.88 145 ASP A O 1
ATOM 1138 N N . ALA A 1 146 ? 6.005 13.481 2.190 1.00 78.50 146 ALA A N 1
ATOM 1139 C CA . ALA A 1 146 ? 7.005 13.113 1.188 1.00 78.50 146 ALA A CA 1
ATOM 1140 C C . ALA A 1 146 ? 8.424 13.608 1.531 1.00 78.50 146 ALA A C 1
ATOM 1142 O O . ALA A 1 146 ? 9.364 13.351 0.778 1.00 78.50 146 ALA A O 1
ATOM 1143 N N . HIS A 1 147 ? 8.585 14.332 2.642 1.00 70.56 147 HIS A N 1
ATOM 1144 C CA . HIS A 1 147 ? 9.837 14.944 3.071 1.00 70.56 147 HIS A CA 1
ATOM 1145 C C . HIS A 1 147 ? 10.275 14.389 4.428 1.00 70.56 147 HIS A C 1
ATOM 1147 O O . HIS A 1 147 ? 10.467 15.123 5.397 1.00 70.56 147 HIS A O 1
ATOM 1153 N N . LEU A 1 148 ? 10.503 13.074 4.482 1.00 66.00 148 LEU A N 1
ATOM 1154 C CA . LEU A 1 148 ? 11.053 12.424 5.668 1.00 66.00 148 LEU A CA 1
ATOM 1155 C C . LEU A 1 148 ? 12.507 12.849 5.912 1.00 66.00 148 LEU A C 1
ATOM 1157 O O . LEU A 1 148 ? 13.450 12.318 5.324 1.00 66.00 148 LEU A O 1
ATOM 1161 N N . VAL A 1 149 ? 12.701 13.803 6.820 1.00 59.03 149 VAL A N 1
ATOM 1162 C CA . VAL A 1 149 ? 14.025 14.168 7.326 1.00 59.03 149 VAL A CA 1
ATOM 1163 C C . VAL A 1 149 ? 14.362 13.254 8.506 1.00 59.03 149 VAL A C 1
ATOM 1165 O O . VAL A 1 149 ? 13.748 13.336 9.568 1.00 59.03 149 VAL A O 1
ATOM 1168 N N . LEU A 1 150 ? 15.354 12.375 8.333 1.00 61.88 150 LEU A N 1
ATOM 1169 C CA . LEU A 1 150 ? 15.856 11.464 9.372 1.00 61.88 150 LEU A CA 1
ATOM 1170 C C . LEU A 1 150 ? 16.654 12.225 10.455 1.00 61.88 150 LEU A C 1
ATOM 1172 O O . LEU A 1 150 ? 17.865 12.068 10.553 1.00 61.88 150 LEU A O 1
ATOM 1176 N N . ASN A 1 151 ? 15.990 13.062 11.256 1.00 62.62 151 ASN A N 1
ATOM 1177 C CA . ASN A 1 151 ? 16.567 13.812 12.383 1.00 62.62 151 ASN A CA 1
ATOM 1178 C C . ASN A 1 151 ? 15.625 13.774 13.606 1.00 62.62 151 ASN A C 1
ATOM 1180 O O . ASN A 1 151 ? 14.622 13.065 13.600 1.00 62.62 151 ASN A O 1
ATOM 1184 N N . GLN A 1 152 ? 15.935 14.524 14.674 1.00 60.84 152 GLN A N 1
ATOM 1185 C CA . GLN A 1 152 ? 15.080 14.633 15.874 1.00 60.84 152 GLN A CA 1
ATOM 1186 C C . GLN A 1 152 ? 13.635 15.065 15.547 1.00 60.84 152 GLN A C 1
ATOM 1188 O O . GLN A 1 152 ? 12.705 14.659 16.243 1.00 60.84 152 GLN A O 1
ATOM 1193 N N . ASP A 1 153 ? 13.452 15.787 14.441 1.00 73.69 153 ASP A N 1
ATOM 1194 C CA . ASP A 1 153 ? 12.160 16.261 13.934 1.00 73.69 153 ASP A CA 1
ATOM 1195 C C . ASP A 1 153 ? 11.263 15.144 13.377 1.00 73.69 153 ASP A C 1
ATOM 1197 O O . ASP A 1 153 ? 10.060 15.342 13.225 1.00 73.69 153 ASP A O 1
ATOM 1201 N N . LEU A 1 154 ? 11.806 13.945 13.127 1.00 76.56 154 LEU A N 1
ATOM 1202 C CA . LEU A 1 154 ? 11.057 12.825 12.551 1.00 76.56 154 LEU A CA 1
ATOM 1203 C C . LEU A 1 154 ? 9.866 12.400 13.420 1.00 76.56 154 LEU A C 1
ATOM 1205 O O . LEU A 1 154 ? 8.822 11.996 12.911 1.00 76.56 154 LEU A O 1
ATOM 1209 N N . PHE A 1 155 ? 10.013 12.466 14.745 1.00 78.19 155 PHE A N 1
ATOM 1210 C CA . PHE A 1 155 ? 8.920 12.121 15.657 1.00 78.19 155 PHE A CA 1
ATOM 1211 C C . PHE A 1 155 ? 7.803 13.152 15.598 1.00 78.19 155 PHE A C 1
ATOM 1213 O O . PHE A 1 155 ? 6.631 12.782 15.579 1.00 78.19 155 PHE A O 1
ATOM 1220 N N . GLN A 1 156 ? 8.179 14.428 15.538 1.00 82.62 156 GLN A N 1
ATOM 1221 C CA . GLN A 1 156 ? 7.238 15.530 15.454 1.00 82.62 156 GLN A CA 1
ATOM 1222 C C . GLN A 1 156 ? 6.459 15.463 14.137 1.00 82.62 156 GLN A C 1
ATOM 1224 O O . GLN A 1 156 ? 5.230 15.454 14.171 1.00 82.62 156 GLN A O 1
ATOM 1229 N N . SER A 1 157 ? 7.145 15.282 13.003 1.00 82.75 157 SER A N 1
ATOM 1230 C CA . SER A 1 157 ? 6.483 15.136 11.700 1.00 82.75 157 SER A CA 1
ATOM 1231 C C . SER A 1 157 ? 5.570 13.907 11.654 1.00 82.75 157 SER A C 1
ATOM 1233 O O . SER A 1 157 ? 4.442 13.981 11.169 1.00 82.75 157 SER A O 1
ATOM 1235 N N . THR A 1 158 ? 5.994 12.789 12.256 1.00 87.81 158 THR A N 1
ATOM 1236 C CA . THR A 1 158 ? 5.156 11.585 12.358 1.00 87.81 158 THR A CA 1
ATOM 1237 C C . THR A 1 158 ? 3.858 11.860 13.123 1.00 87.81 158 THR A C 1
ATOM 1239 O O . THR A 1 158 ? 2.785 11.442 12.683 1.00 87.81 158 THR A O 1
ATOM 1242 N N . MET A 1 159 ? 3.930 12.562 14.260 1.00 89.69 159 MET A N 1
ATOM 1243 C CA . MET A 1 159 ? 2.735 12.910 15.038 1.00 89.69 159 MET A CA 1
ATOM 1244 C C . MET A 1 159 ? 1.837 13.885 14.278 1.00 89.69 159 MET A C 1
ATOM 1246 O O . MET A 1 159 ? 0.625 13.689 14.252 1.00 89.69 159 MET A O 1
ATOM 1250 N N . GLU A 1 160 ? 2.405 14.880 13.598 1.00 90.44 160 GLU A N 1
ATOM 1251 C CA . GLU A 1 160 ? 1.640 15.842 12.799 1.00 90.44 160 GLU A CA 1
ATOM 1252 C C . GLU A 1 160 ? 0.814 15.159 11.706 1.00 90.44 160 GLU A C 1
ATOM 1254 O O . GLU A 1 160 ? -0.360 15.497 11.522 1.00 90.44 160 GLU A O 1
ATOM 1259 N N . VAL A 1 161 ? 1.386 14.156 11.031 1.00 91.94 161 VAL A N 1
ATOM 1260 C CA . VAL A 1 161 ? 0.683 13.352 10.022 1.00 91.94 161 VAL A CA 1
ATOM 1261 C C . VAL A 1 161 ? -0.468 12.554 10.645 1.00 91.94 161 VAL A C 1
ATOM 1263 O O . VAL A 1 161 ? -1.578 12.556 10.104 1.00 91.94 161 VAL A O 1
ATOM 1266 N N . ILE A 1 162 ? -0.242 11.906 11.795 1.00 93.88 162 ILE A N 1
ATOM 1267 C CA . ILE A 1 162 ? -1.275 11.120 12.495 1.00 93.88 162 ILE A CA 1
ATOM 1268 C C . ILE A 1 162 ? -2.408 12.023 12.989 1.00 93.88 162 ILE A C 1
ATOM 1270 O O . ILE A 1 162 ? -3.589 11.730 12.799 1.00 93.88 162 ILE A O 1
ATOM 1274 N N . GLU A 1 163 ? -2.079 13.144 13.619 1.00 95.00 163 GLU A N 1
ATOM 1275 C CA . GLU A 1 163 ? -3.095 14.073 14.089 1.00 95.00 163 GLU A CA 1
ATOM 1276 C C . GLU A 1 163 ? -3.871 14.688 12.926 1.00 95.00 163 GLU A C 1
ATOM 1278 O O . GLU A 1 163 ? -5.087 14.859 13.019 1.00 95.00 163 GLU A O 1
ATOM 1283 N N . LYS A 1 164 ? -3.195 15.002 11.813 1.00 94.69 164 LYS A N 1
ATOM 1284 C CA . LYS A 1 164 ? -3.853 15.527 10.619 1.00 94.69 164 LYS A CA 1
ATOM 1285 C C . LYS A 1 164 ? -4.842 14.518 10.044 1.00 94.69 164 LYS A C 1
ATOM 1287 O O . LYS A 1 164 ? -5.979 14.909 9.794 1.00 94.69 164 LYS A O 1
ATOM 1292 N N . VAL A 1 165 ? -4.472 13.241 9.897 1.00 95.31 165 VAL A N 1
ATOM 1293 C CA . VAL A 1 165 ? -5.412 12.238 9.366 1.00 95.31 165 VAL A CA 1
ATOM 1294 C C . VAL A 1 165 ? -6.627 12.056 10.282 1.00 95.31 165 VAL A C 1
ATOM 1296 O O . VAL A 1 165 ? -7.744 11.935 9.787 1.00 95.31 165 VAL A O 1
ATOM 1299 N N . LEU A 1 166 ? -6.448 12.112 11.608 1.00 96.88 166 LEU A N 1
ATOM 1300 C CA . LEU A 1 166 ? -7.554 12.028 12.570 1.00 96.88 166 LEU A CA 1
ATOM 1301 C C . LEU A 1 166 ? -8.473 13.255 12.498 1.00 96.88 166 LEU A C 1
ATOM 1303 O O . LEU A 1 166 ? -9.698 13.113 12.519 1.00 96.88 166 LEU A O 1
ATOM 1307 N N . ARG A 1 167 ? -7.895 14.458 12.366 1.00 96.50 167 ARG A N 1
ATOM 1308 C CA . ARG A 1 167 ? -8.649 15.708 12.181 1.00 96.50 167 ARG A CA 1
ATOM 1309 C C . ARG A 1 167 ? -9.452 15.698 10.885 1.00 96.50 167 ARG A C 1
ATOM 1311 O O . ARG A 1 167 ? -10.641 16.008 10.921 1.00 96.50 167 ARG A O 1
ATOM 1318 N N . ASP A 1 168 ? -8.827 15.316 9.774 1.00 94.69 168 ASP A N 1
ATOM 1319 C CA . ASP A 1 168 ? -9.476 15.256 8.461 1.00 94.69 168 ASP A CA 1
ATOM 1320 C C . ASP A 1 168 ? -10.592 14.205 8.449 1.00 94.69 168 ASP A C 1
ATOM 1322 O O . ASP A 1 168 ? -11.678 14.456 7.922 1.00 94.69 168 ASP A O 1
ATOM 1326 N N . ALA A 1 169 ? -10.365 13.067 9.114 1.00 94.81 169 ALA A N 1
ATOM 1327 C CA . ALA A 1 169 ? -11.372 12.027 9.282 1.00 94.81 169 ALA A CA 1
ATOM 1328 C C . ALA A 1 169 ? -12.508 12.418 10.235 1.00 94.81 169 ALA A C 1
ATOM 1330 O O . ALA A 1 169 ? -13.580 11.816 10.183 1.00 94.81 169 ALA A O 1
ATOM 1331 N N . LYS A 1 170 ? -12.281 13.405 11.113 1.00 96.06 170 LYS A N 1
ATOM 1332 C CA . LYS A 1 170 ? -13.175 13.774 12.223 1.00 96.06 170 LYS A CA 1
ATOM 1333 C C . LYS A 1 170 ? -13.482 12.582 13.138 1.00 96.06 170 LYS A C 1
ATOM 1335 O O . LYS A 1 170 ? -14.605 12.430 13.615 1.00 96.06 170 LYS A O 1
ATOM 1340 N N . ILE A 1 171 ? -12.477 11.739 13.371 1.00 94.88 171 ILE A N 1
ATOM 1341 C CA . ILE A 1 171 ? -12.570 10.544 14.213 1.00 94.88 171 ILE A CA 1
ATOM 1342 C C . ILE A 1 171 ? -11.622 10.709 15.398 1.00 94.88 171 ILE A C 1
ATOM 1344 O O . ILE A 1 171 ? -10.441 11.008 15.228 1.00 94.88 171 ILE A O 1
ATOM 1348 N N . ASP A 1 172 ? -12.145 10.508 16.608 1.00 96.19 172 ASP A N 1
ATOM 1349 C CA . ASP A 1 172 ? -11.322 10.496 17.814 1.00 96.19 172 ASP A CA 1
ATOM 1350 C C . ASP A 1 172 ? -10.425 9.252 17.847 1.00 96.19 172 ASP A C 1
ATOM 1352 O O . ASP A 1 172 ? -10.840 8.156 17.466 1.00 96.19 172 ASP A O 1
ATOM 1356 N N . LYS A 1 173 ? -9.199 9.400 18.357 1.00 95.56 173 LYS A N 1
ATOM 1357 C CA . LYS A 1 173 ? -8.225 8.303 18.423 1.00 95.56 173 LYS A CA 1
ATOM 1358 C C . LYS A 1 173 ? -8.725 7.077 19.201 1.00 95.56 173 LYS A C 1
ATOM 1360 O O . LYS A 1 173 ? -8.270 5.969 18.929 1.00 95.56 173 LYS A O 1
ATOM 1365 N N . SER A 1 174 ? -9.657 7.249 20.145 1.00 95.69 174 SER A N 1
ATOM 1366 C CA . SER A 1 174 ? -10.275 6.145 20.896 1.00 95.69 174 SER A CA 1
ATOM 1367 C C . SER A 1 174 ? -11.169 5.248 20.036 1.00 95.69 174 SER A C 1
ATOM 1369 O O . SER A 1 174 ? -11.361 4.082 20.374 1.00 95.69 174 SER A O 1
ATOM 1371 N N . LEU A 1 175 ? -11.678 5.765 18.9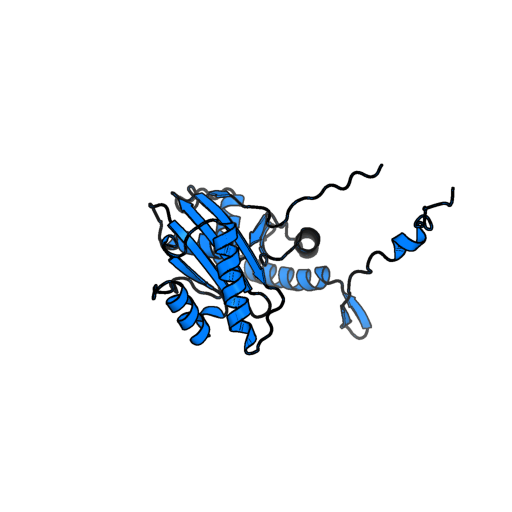13 1.00 96.19 175 LEU A N 1
ATOM 1372 C CA . LEU A 1 175 ? -12.530 5.035 17.975 1.00 96.19 175 LEU A CA 1
ATOM 1373 C C . LEU A 1 175 ? -11.736 4.259 16.921 1.00 96.19 175 LEU A C 1
ATOM 1375 O O . LEU A 1 175 ? -12.343 3.568 16.107 1.00 96.19 175 LEU A O 1
ATOM 1379 N N . ILE A 1 176 ? -10.404 4.366 16.910 1.00 97.00 176 ILE A N 1
ATOM 1380 C CA . ILE A 1 176 ? -9.549 3.534 16.061 1.00 97.00 176 ILE A CA 1
ATOM 1381 C C . ILE A 1 176 ? -9.523 2.134 16.656 1.00 97.00 176 ILE A C 1
ATOM 1383 O O . ILE A 1 176 ? -9.071 1.955 17.783 1.00 97.00 176 ILE A O 1
ATOM 1387 N N . ASN A 1 177 ? -9.991 1.130 15.920 1.00 95.12 177 ASN A N 1
ATOM 1388 C CA . ASN A 1 177 ? -10.044 -0.257 16.374 1.00 95.12 177 ASN A CA 1
ATOM 1389 C C . ASN A 1 177 ? -8.674 -0.927 16.254 1.00 95.12 177 ASN A C 1
ATOM 1391 O O . ASN A 1 177 ? -8.193 -1.509 17.225 1.00 95.12 177 ASN A O 1
ATOM 1395 N N . GLU A 1 178 ? -8.019 -0.760 15.108 1.00 94.44 178 GLU A N 1
ATOM 1396 C CA . GLU A 1 178 ? -6.782 -1.454 14.748 1.00 94.44 178 GLU A CA 1
ATOM 1397 C C . GLU A 1 178 ? -5.771 -0.476 14.148 1.00 94.44 178 GLU A C 1
ATOM 1399 O O . GLU A 1 178 ? -6.138 0.438 13.406 1.00 94.44 178 GLU A O 1
ATOM 1404 N N . ILE A 1 179 ? -4.492 -0.686 14.463 1.00 95.56 179 ILE A N 1
ATOM 1405 C CA . ILE A 1 179 ? -3.380 0.075 13.891 1.00 95.56 179 ILE A CA 1
ATOM 1406 C C . ILE A 1 179 ? -2.466 -0.907 13.184 1.00 95.56 179 ILE A C 1
ATOM 1408 O O . ILE A 1 179 ? -1.793 -1.706 13.831 1.00 95.56 179 ILE A O 1
ATOM 1412 N N . ILE A 1 180 ? -2.451 -0.856 11.861 1.00 93.69 180 ILE A N 1
ATOM 1413 C CA . ILE A 1 180 ? -1.679 -1.764 11.023 1.00 93.69 180 ILE A CA 1
ATOM 1414 C C . ILE A 1 180 ? -0.373 -1.087 10.648 1.00 93.69 180 ILE A C 1
ATOM 1416 O O . ILE A 1 180 ? -0.368 0.002 10.078 1.00 93.69 180 ILE A O 1
ATOM 1420 N N . LEU A 1 181 ? 0.730 -1.763 10.940 1.00 92.31 181 LEU A N 1
ATOM 1421 C CA . LEU A 1 181 ? 2.063 -1.326 10.559 1.00 92.31 181 LEU A CA 1
ATOM 1422 C C . LEU A 1 181 ? 2.482 -2.003 9.255 1.00 92.31 181 LEU A C 1
ATOM 1424 O O . LEU A 1 181 ? 2.490 -3.233 9.177 1.00 92.31 181 LEU A O 1
ATOM 1428 N N . ILE A 1 182 ? 2.871 -1.211 8.256 1.00 89.44 182 ILE A N 1
ATOM 1429 C CA . ILE A 1 182 ? 3.476 -1.721 7.018 1.00 89.44 182 ILE A CA 1
ATOM 1430 C C . ILE A 1 182 ? 4.839 -1.080 6.744 1.00 89.44 182 ILE A C 1
ATOM 1432 O O . ILE A 1 182 ? 5.239 -0.114 7.407 1.00 89.44 182 ILE A O 1
ATOM 1436 N N . SER A 1 183 ? 5.579 -1.661 5.797 1.00 85.19 183 SER A N 1
ATOM 1437 C CA . SER A 1 183 ? 6.926 -1.220 5.423 1.00 85.19 183 SER A CA 1
ATOM 1438 C C . SER A 1 183 ? 7.903 -1.209 6.616 1.00 85.19 183 SER A C 1
ATOM 1440 O O . SER A 1 183 ? 7.884 -2.108 7.464 1.00 85.19 183 SER A O 1
ATOM 1442 N N . TYR A 1 184 ? 8.792 -0.213 6.699 1.00 80.94 184 TYR A N 1
ATOM 1443 C CA . TYR A 1 184 ? 9.874 -0.174 7.683 1.00 80.94 184 TYR A CA 1
ATOM 1444 C C . TYR A 1 184 ? 9.415 0.138 9.113 1.00 80.94 184 TYR A C 1
ATOM 1446 O O . TYR A 1 184 ? 10.186 -0.062 10.056 1.00 80.94 184 TYR A O 1
ATOM 1454 N N . SER A 1 185 ? 8.165 0.572 9.306 1.00 75.56 185 SER A N 1
ATOM 1455 C CA . SER A 1 185 ? 7.606 0.902 10.628 1.00 75.56 185 SER A CA 1
ATOM 1456 C C . SER A 1 185 ? 7.731 -0.250 11.644 1.00 75.56 185 SER A C 1
ATOM 1458 O O . SER A 1 185 ? 7.959 -0.023 12.837 1.00 75.56 185 SER A O 1
ATOM 1460 N N . LEU A 1 186 ? 7.681 -1.503 11.173 1.00 77.19 186 LEU A N 1
ATOM 1461 C CA . LEU A 1 186 ? 7.833 -2.704 12.000 1.00 77.19 186 LEU A CA 1
ATOM 1462 C C . LEU A 1 186 ? 9.246 -2.935 12.544 1.00 77.19 186 LEU A C 1
ATOM 1464 O O . LEU A 1 186 ? 9.405 -3.701 13.498 1.00 77.19 186 LEU A O 1
ATOM 1468 N N . TYR A 1 187 ? 10.259 -2.264 11.999 1.00 82.81 187 TYR A N 1
ATOM 1469 C CA . TYR A 1 187 ? 11.656 -2.468 12.387 1.00 82.81 187 TYR A CA 1
ATOM 1470 C C . TYR A 1 187 ? 12.230 -1.320 13.226 1.00 82.81 187 TYR A C 1
ATOM 1472 O O . TYR A 1 187 ? 13.378 -1.409 13.653 1.00 82.81 187 TYR A O 1
ATOM 1480 N N . ILE A 1 188 ? 11.448 -0.266 13.503 1.00 86.19 188 ILE A N 1
ATOM 1481 C CA . ILE A 1 188 ? 11.875 0.894 14.303 1.00 86.19 188 ILE A CA 1
ATOM 1482 C C . ILE A 1 188 ? 11.151 0.878 15.666 1.00 86.19 188 ILE A C 1
ATOM 1484 O O . ILE A 1 188 ? 10.013 1.350 15.762 1.00 86.19 188 ILE A O 1
ATOM 1488 N N . PRO A 1 189 ? 11.781 0.381 16.753 1.00 88.44 189 PRO A N 1
ATOM 1489 C CA . PRO A 1 189 ? 11.112 0.211 18.048 1.00 88.44 189 PRO A CA 1
ATOM 1490 C C . PRO A 1 189 ? 10.569 1.513 18.639 1.00 88.44 189 PRO A C 1
ATOM 1492 O O . PRO A 1 189 ? 9.518 1.513 19.274 1.00 88.44 189 PRO A O 1
ATOM 1495 N N . ASN A 1 190 ? 11.259 2.636 18.415 1.00 87.12 190 ASN A N 1
ATOM 1496 C CA . ASN A 1 190 ? 10.822 3.913 18.970 1.00 87.12 190 ASN A CA 1
ATOM 1497 C C . ASN A 1 190 ? 9.540 4.434 18.305 1.00 87.12 190 ASN A C 1
ATOM 1499 O O . ASN A 1 190 ? 8.686 4.981 18.994 1.00 87.12 190 ASN A O 1
ATOM 1503 N N . ILE A 1 191 ? 9.375 4.213 16.995 1.00 87.69 191 ILE A N 1
ATOM 1504 C CA . ILE A 1 191 ? 8.141 4.556 16.273 1.00 87.69 191 ILE A CA 1
ATOM 1505 C C . ILE A 1 191 ? 6.977 3.720 16.804 1.00 87.69 191 ILE A C 1
ATOM 1507 O O . ILE A 1 191 ? 5.923 4.265 17.108 1.00 87.69 191 ILE A O 1
ATOM 1511 N N . GLN A 1 192 ? 7.186 2.420 17.015 1.00 91.44 192 GLN A N 1
ATOM 1512 C CA . GLN A 1 192 ? 6.163 1.546 17.598 1.00 91.44 192 GLN A CA 1
ATOM 1513 C C . GLN A 1 192 ? 5.774 1.976 19.011 1.00 91.44 192 GLN A C 1
ATOM 1515 O O . GLN A 1 192 ? 4.593 2.048 19.336 1.00 91.44 192 GLN A O 1
ATOM 1520 N N . ARG A 1 193 ? 6.759 2.294 19.853 1.00 91.81 193 ARG A N 1
ATOM 1521 C CA . ARG A 1 193 ? 6.506 2.763 21.215 1.00 91.81 193 ARG A CA 1
ATOM 1522 C C . ARG A 1 193 ? 5.657 4.035 21.210 1.00 91.81 193 ARG A C 1
ATOM 1524 O O . ARG A 1 193 ? 4.622 4.063 21.861 1.00 91.81 193 ARG A O 1
ATOM 1531 N N . ILE A 1 194 ? 6.061 5.048 20.443 1.00 90.38 194 ILE A N 1
ATOM 1532 C CA . ILE A 1 194 ? 5.357 6.336 20.387 1.00 90.38 194 ILE A CA 1
ATOM 1533 C C . ILE A 1 194 ? 3.956 6.171 19.796 1.00 90.38 194 ILE A C 1
ATOM 1535 O O . ILE A 1 194 ? 3.009 6.754 20.312 1.00 90.38 194 ILE A O 1
ATOM 1539 N N . LEU A 1 195 ? 3.799 5.352 18.752 1.00 93.31 195 LEU A N 1
ATOM 1540 C CA . LEU A 1 195 ? 2.489 5.086 18.165 1.00 93.31 195 LEU A CA 1
ATOM 1541 C C . LEU A 1 195 ? 1.564 4.404 19.181 1.00 93.31 195 LEU A C 1
ATOM 1543 O O . LEU A 1 195 ? 0.433 4.839 19.375 1.00 93.31 195 LEU A O 1
ATOM 1547 N N . SER A 1 196 ? 2.054 3.382 19.887 1.00 94.88 196 SER A N 1
ATOM 1548 C CA . SER A 1 196 ? 1.283 2.717 20.940 1.00 94.88 196 SER A CA 1
ATOM 1549 C C . SER A 1 196 ? 0.917 3.688 22.069 1.00 94.88 196 SER A C 1
ATOM 1551 O O . SER A 1 196 ? -0.249 3.765 22.448 1.00 94.88 196 SER A O 1
ATOM 1553 N N . GLU A 1 197 ? 1.866 4.497 22.554 1.00 94.50 197 GLU A N 1
ATOM 1554 C CA . GLU A 1 197 ? 1.632 5.527 23.578 1.00 94.50 197 GLU A CA 1
ATOM 1555 C C . GLU A 1 197 ? 0.591 6.565 23.133 1.00 94.50 197 GLU A C 1
ATOM 1557 O O . GLU A 1 197 ? -0.329 6.882 23.891 1.00 94.50 197 GLU A O 1
ATOM 1562 N N . PHE A 1 198 ? 0.680 7.047 21.889 1.00 94.56 198 PHE A N 1
ATOM 1563 C CA . PHE A 1 198 ? -0.277 7.995 21.318 1.00 94.56 198 PHE A CA 1
ATOM 1564 C C . PHE A 1 198 ? -1.697 7.419 21.308 1.00 94.56 198 PHE A C 1
ATOM 1566 O O . PHE A 1 198 ? -2.652 8.119 21.654 1.00 94.56 198 PHE A O 1
ATOM 1573 N N . PHE A 1 199 ? -1.834 6.129 20.997 1.00 96.44 199 PHE A N 1
ATOM 1574 C CA . PHE A 1 199 ? -3.097 5.389 21.025 1.00 96.44 199 PHE A CA 1
ATOM 1575 C C . PHE A 1 199 ? -3.361 4.686 22.369 1.00 96.44 199 PHE A C 1
ATOM 1577 O O . PHE A 1 199 ? -3.976 3.622 22.414 1.00 96.44 199 PHE A O 1
ATOM 1584 N N . ASN A 1 200 ? -2.944 5.302 23.481 1.00 95.06 200 ASN A N 1
ATOM 1585 C CA . ASN A 1 200 ? -3.266 4.896 24.854 1.00 95.06 200 ASN A CA 1
ATOM 1586 C C . ASN A 1 200 ? -2.799 3.469 25.219 1.00 95.06 200 ASN A C 1
ATOM 1588 O O . ASN A 1 200 ? -3.489 2.743 25.933 1.00 95.06 200 ASN A O 1
ATOM 1592 N N . GLY A 1 201 ? -1.631 3.059 24.725 1.00 95.06 201 GLY A N 1
ATOM 1593 C CA . GLY A 1 201 ? -1.052 1.733 24.956 1.00 95.06 201 GLY A CA 1
ATOM 1594 C C . GLY A 1 201 ? -1.657 0.623 24.091 1.00 95.06 201 GLY A C 1
ATOM 1595 O O . GLY A 1 201 ? -1.462 -0.554 24.391 1.00 95.06 201 GLY A O 1
ATOM 1596 N N . LYS A 1 202 ? -2.402 0.972 23.034 1.00 96.00 202 LYS A N 1
ATOM 1597 C CA . LYS A 1 202 ? -2.988 0.001 22.100 1.00 96.00 202 LYS A CA 1
ATOM 1598 C C . LYS A 1 202 ? -1.906 -0.866 21.453 1.00 96.00 202 LYS A C 1
ATOM 1600 O O . LYS A 1 202 ? -0.844 -0.373 21.059 1.00 96.00 202 LYS A O 1
ATOM 1605 N N . GLU A 1 203 ? -2.197 -2.159 21.329 1.00 94.94 203 GLU A N 1
ATOM 1606 C CA . GLU A 1 203 ? -1.330 -3.109 20.636 1.00 94.94 203 GLU A CA 1
ATOM 1607 C C . GLU A 1 203 ? -1.325 -2.824 19.129 1.00 94.94 203 GLU A C 1
ATOM 1609 O O . GLU A 1 203 ? -2.369 -2.604 18.514 1.00 94.94 203 GLU A O 1
ATOM 1614 N N . LEU A 1 204 ? -0.132 -2.806 18.534 1.00 94.50 204 LEU A N 1
ATOM 1615 C CA . LEU A 1 204 ? 0.042 -2.549 17.108 1.00 94.50 204 LEU A CA 1
ATOM 1616 C C . LEU A 1 204 ? -0.049 -3.858 16.335 1.00 94.50 204 LEU A C 1
ATOM 1618 O O . LEU A 1 204 ? 0.634 -4.830 16.662 1.00 94.50 204 LEU A O 1
ATOM 1622 N N . ASN A 1 205 ? -0.855 -3.870 15.282 1.00 91.62 205 ASN A N 1
ATOM 1623 C CA . ASN A 1 205 ? -1.114 -5.056 14.494 1.00 91.62 205 ASN A CA 1
ATOM 1624 C C . ASN A 1 205 ? 0.041 -5.345 13.528 1.00 91.62 205 ASN A C 1
ATOM 1626 O O . ASN A 1 205 ? 0.376 -4.534 12.662 1.00 91.62 205 ASN A O 1
ATOM 1630 N N . LYS A 1 206 ? 0.624 -6.540 13.670 1.00 88.62 206 LYS A N 1
ATOM 1631 C CA . LYS A 1 206 ? 1.761 -7.038 12.874 1.00 88.62 206 LYS A CA 1
ATOM 1632 C C . LYS A 1 206 ? 1.430 -8.346 12.150 1.00 88.62 206 LYS A C 1
ATOM 1634 O O . LYS A 1 206 ? 2.321 -9.124 11.831 1.00 88.62 206 LYS A O 1
ATOM 1639 N N . SER A 1 207 ? 0.138 -8.639 11.977 1.00 86.75 207 SER A N 1
ATOM 1640 C CA . SER A 1 207 ? -0.325 -9.939 11.471 1.00 86.75 207 SER A CA 1
ATOM 1641 C C . SER A 1 207 ? -0.128 -10.131 9.965 1.00 86.75 207 SER A C 1
ATOM 1643 O O . SER A 1 207 ? -0.190 -11.262 9.489 1.00 86.75 207 SER A O 1
ATOM 1645 N N . ILE A 1 208 ? 0.119 -9.050 9.222 1.00 87.62 208 ILE A N 1
ATOM 1646 C CA . ILE A 1 208 ? 0.414 -9.086 7.788 1.00 87.62 208 ILE A CA 1
ATOM 1647 C C . ILE A 1 208 ? 1.906 -8.867 7.541 1.00 87.62 208 ILE A C 1
ATOM 1649 O O . ILE A 1 208 ? 2.565 -8.136 8.280 1.00 87.62 208 ILE A O 1
ATOM 1653 N N . ASN A 1 209 ? 2.439 -9.484 6.485 1.00 88.75 209 ASN A N 1
ATOM 1654 C CA . ASN A 1 209 ? 3.824 -9.267 6.080 1.00 88.75 209 ASN A CA 1
ATOM 1655 C C . ASN A 1 209 ? 3.989 -7.817 5.576 1.00 88.75 209 ASN A C 1
ATOM 1657 O O . ASN A 1 209 ? 3.381 -7.472 4.558 1.00 88.75 209 ASN A O 1
ATOM 1661 N N . PRO A 1 210 ? 4.815 -6.975 6.227 1.00 85.19 210 PRO A N 1
ATOM 1662 C CA . PRO A 1 210 ? 4.962 -5.561 5.865 1.00 85.19 210 PRO A CA 1
ATOM 1663 C C . PRO A 1 210 ? 5.464 -5.339 4.441 1.00 85.19 210 PRO A C 1
ATOM 1665 O O . PRO A 1 210 ? 5.141 -4.319 3.843 1.00 85.19 210 PRO A O 1
ATOM 1668 N N . ASN A 1 211 ? 6.259 -6.274 3.914 1.00 86.25 211 ASN A N 1
ATOM 1669 C CA . ASN A 1 211 ? 6.936 -6.127 2.629 1.00 86.25 211 ASN A CA 1
ATOM 1670 C C . ASN A 1 211 ? 6.049 -6.569 1.457 1.00 86.25 211 ASN A C 1
ATOM 1672 O O . ASN A 1 211 ? 6.317 -6.220 0.312 1.00 86.25 211 ASN A O 1
ATOM 1676 N N . GLU A 1 212 ? 5.001 -7.348 1.736 1.00 90.62 212 GLU A N 1
ATOM 1677 C CA . GLU A 1 212 ? 4.140 -7.963 0.720 1.00 90.62 212 GLU A CA 1
ATOM 1678 C C . GLU A 1 212 ? 2.691 -7.473 0.802 1.00 90.62 212 GLU A C 1
ATOM 1680 O O . GLU A 1 212 ? 1.943 -7.643 -0.157 1.00 90.62 212 GLU A O 1
ATOM 1685 N N . ALA A 1 213 ? 2.278 -6.844 1.909 1.00 92.06 213 ALA A N 1
ATOM 1686 C CA . ALA A 1 213 ? 0.891 -6.457 2.164 1.00 92.06 213 ALA A CA 1
ATOM 1687 C C . ALA A 1 213 ? 0.260 -5.645 1.024 1.00 92.06 213 ALA A C 1
ATOM 1689 O O . ALA A 1 213 ? -0.845 -5.969 0.582 1.00 92.06 213 ALA A O 1
ATOM 1690 N N . ALA A 1 214 ? 0.966 -4.628 0.523 1.00 92.69 214 ALA A N 1
ATOM 1691 C CA . ALA A 1 214 ? 0.479 -3.789 -0.567 1.00 92.69 214 ALA A CA 1
ATOM 1692 C C . ALA A 1 214 ? 0.362 -4.574 -1.887 1.00 92.69 214 ALA A C 1
ATOM 1694 O O . ALA A 1 214 ? -0.661 -4.495 -2.564 1.00 92.69 214 ALA A O 1
ATOM 1695 N N . ALA A 1 215 ? 1.367 -5.390 -2.224 1.00 94.56 215 ALA A N 1
ATOM 1696 C CA . ALA A 1 215 ? 1.340 -6.228 -3.424 1.00 94.56 215 ALA A CA 1
ATOM 1697 C C . ALA A 1 215 ? 0.221 -7.283 -3.360 1.00 94.56 215 ALA A C 1
ATOM 1699 O O . ALA A 1 215 ? -0.488 -7.499 -4.341 1.00 94.56 215 ALA A O 1
ATOM 1700 N N . TYR A 1 216 ? 0.010 -7.888 -2.189 1.00 94.19 216 TYR A N 1
ATOM 1701 C CA . TYR A 1 216 ? -1.055 -8.858 -1.951 1.00 94.19 216 TYR A CA 1
ATOM 1702 C C . TYR A 1 216 ? -2.443 -8.222 -2.104 1.00 94.19 216 TYR A C 1
ATOM 1704 O O . TYR A 1 216 ? -3.305 -8.758 -2.796 1.00 94.19 216 TYR A O 1
ATOM 1712 N N . GLY A 1 217 ? -2.642 -7.033 -1.528 1.00 93.19 217 GLY A N 1
ATOM 1713 C CA . GLY A 1 217 ? -3.865 -6.252 -1.704 1.00 93.19 217 GLY A CA 1
ATOM 1714 C C . GLY A 1 217 ? -4.142 -5.867 -3.154 1.00 93.19 217 GLY A C 1
ATOM 1715 O O . GLY A 1 217 ? -5.266 -6.008 -3.632 1.00 93.19 217 GLY A O 1
ATOM 1716 N N . ALA A 1 218 ? -3.112 -5.431 -3.882 1.00 95.06 218 ALA A N 1
ATOM 1717 C CA . ALA A 1 218 ? -3.231 -5.107 -5.299 1.00 95.06 218 ALA A CA 1
ATOM 1718 C C . ALA A 1 218 ? -3.565 -6.339 -6.151 1.00 95.06 218 ALA A C 1
ATOM 1720 O O . ALA A 1 218 ? -4.356 -6.230 -7.085 1.00 95.06 218 ALA A O 1
ATOM 1721 N N . ALA A 1 219 ? -3.030 -7.515 -5.809 1.00 94.19 219 ALA A N 1
ATOM 1722 C CA . ALA A 1 219 ? -3.385 -8.770 -6.466 1.00 94.19 219 ALA A CA 1
ATOM 1723 C C . ALA A 1 219 ? -4.855 -9.155 -6.222 1.00 94.19 219 ALA A C 1
ATOM 1725 O O . ALA A 1 219 ? -5.534 -9.578 -7.156 1.00 94.19 219 ALA A O 1
ATOM 1726 N N . ILE A 1 220 ? -5.377 -8.948 -5.006 1.00 91.69 220 ILE A N 1
ATOM 1727 C CA . ILE A 1 220 ? -6.808 -9.134 -4.703 1.00 91.69 220 ILE A CA 1
ATOM 1728 C C . ILE A 1 220 ? -7.659 -8.173 -5.541 1.00 91.69 220 ILE A C 1
ATOM 1730 O O . ILE A 1 220 ? -8.625 -8.597 -6.173 1.00 91.69 220 ILE A O 1
ATOM 1734 N N . GLN A 1 221 ? -7.271 -6.897 -5.607 1.00 92.12 221 GLN A N 1
ATOM 1735 C CA . GLN A 1 221 ? -7.965 -5.908 -6.432 1.00 92.12 221 GLN A CA 1
ATOM 1736 C C . GLN A 1 221 ? -7.928 -6.281 -7.922 1.00 92.12 221 GLN A C 1
ATOM 1738 O O . GLN A 1 221 ? -8.926 -6.132 -8.623 1.00 92.12 221 GLN A O 1
ATOM 1743 N N . ALA A 1 222 ? -6.801 -6.802 -8.414 1.00 92.94 222 ALA A N 1
ATOM 1744 C CA . ALA A 1 222 ? -6.676 -7.278 -9.788 1.00 92.94 222 ALA A CA 1
ATOM 1745 C C . ALA A 1 222 ? -7.599 -8.471 -10.072 1.00 92.94 222 ALA A C 1
ATOM 1747 O O . ALA A 1 222 ? -8.199 -8.524 -11.144 1.00 92.94 222 ALA A O 1
ATOM 1748 N N . ALA A 1 223 ? -7.743 -9.396 -9.117 1.00 90.44 223 ALA A N 1
ATOM 1749 C CA . ALA A 1 223 ? -8.664 -10.523 -9.232 1.00 90.44 223 ALA A CA 1
ATOM 1750 C C . ALA A 1 223 ? -10.122 -10.047 -9.331 1.00 90.44 223 ALA A C 1
ATOM 1752 O O . ALA A 1 223 ? -10.840 -10.479 -10.229 1.00 90.44 223 ALA A 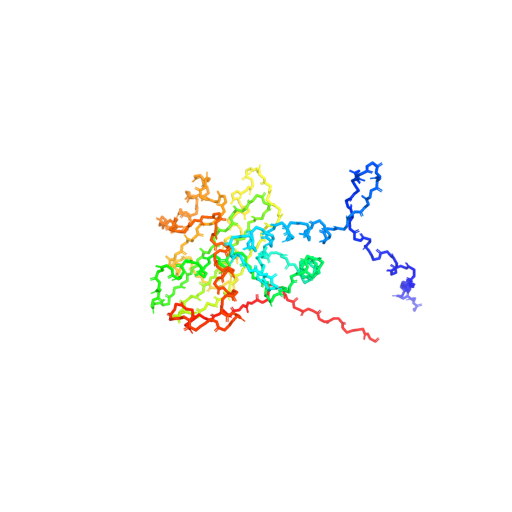O 1
ATOM 1753 N N . ILE A 1 224 ? -10.530 -9.093 -8.487 1.00 87.81 224 ILE A N 1
ATOM 1754 C CA . ILE A 1 224 ? -11.881 -8.503 -8.516 1.00 87.81 224 ILE A CA 1
ATOM 1755 C C . ILE A 1 224 ? -12.165 -7.834 -9.865 1.00 87.81 224 ILE A C 1
ATOM 1757 O O . ILE A 1 224 ? -13.217 -8.052 -10.455 1.00 87.81 224 ILE A O 1
ATOM 1761 N N . LEU A 1 225 ? -11.210 -7.062 -10.391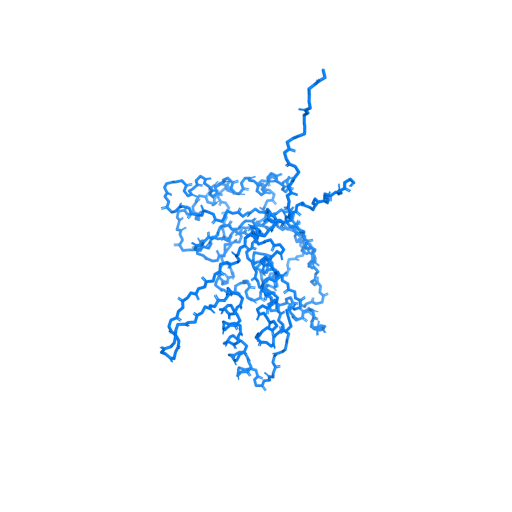 1.00 88.94 225 LEU A N 1
ATOM 1762 C CA . LEU A 1 225 ? -11.339 -6.401 -11.697 1.00 88.94 225 LEU A CA 1
ATOM 1763 C C . LEU A 1 225 ? -11.283 -7.366 -12.889 1.00 88.94 225 LEU A C 1
ATOM 1765 O O . LEU A 1 225 ? -11.600 -6.967 -14.006 1.00 88.94 225 LEU A O 1
ATOM 1769 N N . SER A 1 226 ? -10.853 -8.607 -12.664 1.00 86.62 226 SER A N 1
ATOM 1770 C CA . SER A 1 226 ? -10.819 -9.668 -13.676 1.00 86.62 226 SER A CA 1
ATOM 1771 C C . SER A 1 226 ? -12.050 -10.580 -13.599 1.00 86.62 226 SER A C 1
ATOM 1773 O O . SER A 1 226 ? -12.003 -11.697 -14.111 1.00 86.62 226 SER A O 1
ATOM 1775 N N . ASP A 1 227 ? -13.121 -10.119 -12.941 1.00 80.31 227 ASP A N 1
ATOM 1776 C CA . ASP A 1 227 ? -14.364 -10.860 -12.701 1.00 80.31 227 ASP A CA 1
ATOM 1777 C C . ASP A 1 227 ? -14.146 -12.202 -11.974 1.00 80.31 227 ASP A C 1
ATOM 1779 O O . ASP A 1 227 ? -14.842 -13.191 -12.228 1.00 80.31 227 ASP A O 1
ATOM 1783 N N . ASP A 1 228 ? -13.177 -12.265 -11.050 1.00 75.81 228 ASP A N 1
ATOM 1784 C CA . ASP A 1 228 ? -13.023 -13.439 -10.192 1.00 75.81 228 ASP A CA 1
ATOM 1785 C C . ASP A 1 228 ? -14.301 -13.667 -9.369 1.00 75.81 228 ASP A C 1
ATOM 1787 O O . ASP A 1 228 ? -14.755 -12.811 -8.613 1.00 75.81 228 ASP A O 1
ATOM 1791 N N . THR A 1 229 ? -14.872 -14.864 -9.493 1.00 65.06 229 THR A N 1
ATOM 1792 C CA . THR A 1 229 ? -16.127 -15.247 -8.829 1.00 65.06 229 THR A CA 1
ATOM 1793 C C . THR A 1 229 ? -15.889 -16.012 -7.532 1.00 65.06 229 THR A C 1
ATOM 1795 O O . THR A 1 229 ? -16.811 -16.638 -6.999 1.00 65.06 229 THR A O 1
ATOM 1798 N N . SER A 1 230 ? -14.667 -16.007 -6.995 1.00 74.56 230 SER A N 1
ATOM 1799 C CA . SER A 1 230 ? -14.377 -16.740 -5.771 1.00 74.56 230 SER A CA 1
ATOM 1800 C C . SER A 1 230 ? -15.164 -16.175 -4.578 1.00 74.56 230 SER A C 1
ATOM 1802 O O . SER A 1 230 ? -15.276 -14.969 -4.369 1.00 74.56 230 SER A O 1
ATOM 1804 N N . LYS A 1 231 ? -15.665 -17.056 -3.699 1.00 67.94 231 LYS A N 1
ATOM 1805 C CA . LYS A 1 231 ? -16.368 -16.674 -2.448 1.00 67.94 231 LYS A CA 1
ATOM 1806 C C . LYS A 1 231 ? -15.509 -15.844 -1.470 1.00 67.94 231 LYS A C 1
ATOM 1808 O O . LYS A 1 231 ? -15.922 -15.568 -0.345 1.00 67.94 231 LYS A O 1
ATOM 1813 N N . LYS A 1 232 ? -14.248 -15.576 -1.814 1.00 68.62 232 LYS A N 1
ATOM 1814 C CA . LYS A 1 232 ? -13.313 -14.782 -1.014 1.00 68.62 232 LYS A CA 1
ATOM 1815 C C . LYS A 1 232 ? -13.300 -13.312 -1.436 1.00 68.62 232 LYS A C 1
ATOM 1817 O O . LYS A 1 232 ? -12.958 -12.485 -0.602 1.00 68.62 232 LYS A O 1
ATOM 1822 N N . THR A 1 233 ? -13.676 -13.009 -2.675 1.00 69.81 233 THR A N 1
ATOM 1823 C CA . THR A 1 233 ? -13.589 -11.672 -3.281 1.00 69.81 233 THR A CA 1
ATOM 1824 C C . THR A 1 233 ? -14.958 -11.060 -3.584 1.00 69.81 233 THR A C 1
ATOM 1826 O O . THR A 1 233 ? -15.045 -9.843 -3.691 1.00 69.81 233 THR A O 1
ATOM 1829 N N . GLN A 1 234 ? -16.026 -11.870 -3.638 1.00 65.56 234 GLN A N 1
ATOM 1830 C CA . GLN A 1 234 ? -17.397 -11.434 -3.965 1.00 65.56 234 GLN A CA 1
ATOM 1831 C C . GLN A 1 234 ? -17.957 -10.302 -3.087 1.00 65.56 234 GLN A C 1
ATOM 1833 O O . GLN A 1 234 ? -18.762 -9.515 -3.575 1.00 65.56 234 GLN A O 1
ATOM 1838 N N . ASP A 1 235 ? -17.533 -10.208 -1.826 1.00 72.00 235 ASP A N 1
ATOM 1839 C CA . ASP A 1 235 ? -18.057 -9.213 -0.879 1.00 72.00 235 ASP A CA 1
ATOM 1840 C C . ASP A 1 235 ? -17.185 -7.947 -0.795 1.00 72.00 235 ASP A C 1
ATOM 1842 O O . ASP A 1 235 ? -17.460 -7.061 0.011 1.00 72.00 235 ASP A O 1
ATOM 1846 N N . LEU A 1 236 ? -16.103 -7.854 -1.580 1.00 78.25 236 LEU A N 1
ATOM 1847 C CA . LEU A 1 236 ? -15.177 -6.730 -1.489 1.00 78.25 236 LEU A CA 1
ATOM 1848 C C . LEU A 1 236 ? -15.615 -5.576 -2.391 1.00 78.25 236 LEU A C 1
ATOM 1850 O O . LEU A 1 236 ? -15.612 -5.696 -3.616 1.00 78.25 236 LEU A O 1
ATOM 1854 N N . LEU A 1 237 ? -15.892 -4.422 -1.785 1.00 78.62 237 LEU A N 1
ATOM 1855 C CA . LEU A 1 237 ? -16.096 -3.166 -2.500 1.00 78.62 237 LEU A CA 1
ATOM 1856 C C . LEU A 1 237 ? -15.179 -2.080 -1.939 1.00 78.62 237 LEU A C 1
ATOM 1858 O O . LEU A 1 237 ? -15.285 -1.705 -0.773 1.00 78.62 237 LEU A O 1
ATOM 1862 N N . LEU A 1 238 ? -14.307 -1.533 -2.786 1.00 79.44 238 LEU A N 1
ATOM 1863 C CA . LEU A 1 238 ? -13.474 -0.383 -2.443 1.00 79.44 238 LEU A CA 1
ATOM 1864 C C . LEU A 1 238 ? -14.156 0.920 -2.878 1.00 79.44 238 LEU A C 1
ATOM 1866 O O . LEU A 1 238 ? -14.423 1.122 -4.061 1.00 79.44 238 LEU A O 1
ATOM 1870 N N . ILE A 1 239 ? -14.393 1.818 -1.922 1.00 75.94 239 ILE A N 1
ATOM 1871 C CA . ILE A 1 239 ? -14.851 3.190 -2.153 1.00 75.94 239 ILE A CA 1
ATOM 1872 C C . ILE A 1 239 ? -13.656 4.114 -1.918 1.00 75.94 239 ILE A C 1
ATOM 1874 O O . ILE A 1 239 ? -13.315 4.453 -0.780 1.00 75.94 239 ILE A O 1
ATOM 1878 N N . ASP A 1 240 ? -13.004 4.477 -3.019 1.00 68.06 240 ASP A N 1
ATOM 1879 C CA . ASP A 1 240 ? -11.817 5.328 -3.022 1.00 68.06 240 ASP A CA 1
ATOM 1880 C C . ASP A 1 240 ? -12.195 6.819 -2.960 1.00 68.06 240 ASP A C 1
ATOM 1882 O O . ASP A 1 240 ? -13.235 7.244 -3.472 1.00 68.06 240 ASP A O 1
ATOM 1886 N N . THR A 1 241 ? -11.336 7.627 -2.344 1.00 60.19 241 THR A N 1
ATOM 1887 C CA . THR A 1 241 ? -11.468 9.086 -2.286 1.00 60.19 241 THR A CA 1
ATOM 1888 C C . THR A 1 241 ?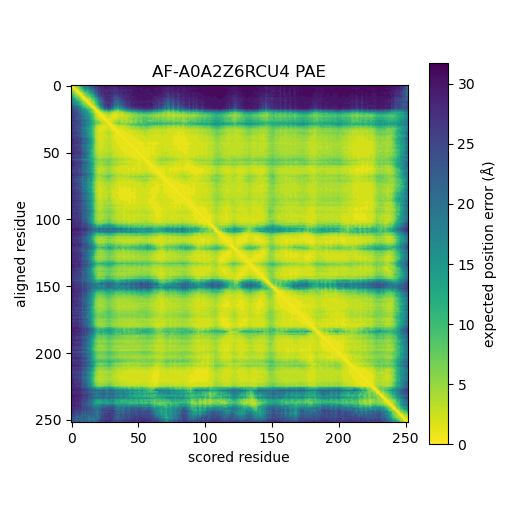 -10.281 9.708 -2.999 1.00 60.19 241 THR A C 1
ATOM 1890 O O . THR A 1 241 ? -9.141 9.422 -2.645 1.00 60.19 241 THR A O 1
ATOM 1893 N N . ILE A 1 242 ? -10.521 10.605 -3.958 1.00 56.25 242 ILE A N 1
ATOM 1894 C CA . ILE A 1 242 ? -9.433 11.339 -4.615 1.00 56.25 242 ILE A CA 1
ATOM 1895 C C . ILE A 1 242 ? -8.775 12.254 -3.562 1.00 56.25 242 ILE A C 1
ATOM 1897 O O . ILE A 1 242 ? -9.464 13.114 -3.012 1.00 56.25 242 ILE A O 1
ATOM 1901 N N . PRO A 1 243 ? -7.470 12.104 -3.266 1.00 45.28 243 PRO A N 1
ATOM 1902 C CA . PRO A 1 243 ? -6.833 12.794 -2.140 1.00 45.28 243 PRO A CA 1
ATOM 1903 C C . PRO A 1 243 ? -6.625 14.303 -2.354 1.00 45.28 243 PRO A C 1
ATOM 1905 O O . PRO A 1 243 ? -6.277 15.010 -1.412 1.00 45.28 243 PRO A O 1
ATOM 1908 N N . SER A 1 244 ? -6.835 14.825 -3.567 1.00 49.16 244 SER A N 1
ATOM 1909 C CA . SER A 1 244 ? -6.656 16.247 -3.888 1.00 49.16 244 SER A CA 1
ATOM 1910 C C . SER A 1 244 ? -7.948 16.892 -4.390 1.00 49.16 244 SER A C 1
ATOM 1912 O O . SER A 1 244 ? -8.687 16.324 -5.194 1.00 49.16 244 SER A O 1
ATOM 1914 N N . SER A 1 245 ? -8.216 18.108 -3.904 1.00 43.41 245 SER A N 1
ATOM 1915 C CA . SER A 1 245 ? -9.326 18.945 -4.357 1.00 43.41 245 SER A CA 1
ATOM 1916 C C . SER A 1 245 ? -9.148 19.317 -5.828 1.00 43.41 245 SER A C 1
ATOM 1918 O O . SER A 1 245 ? -8.090 19.807 -6.224 1.00 43.41 245 SER A O 1
ATOM 1920 N N . PHE A 1 246 ? -10.191 19.113 -6.629 1.00 42.66 246 PHE A N 1
ATOM 1921 C CA . PHE A 1 246 ? -10.204 19.493 -8.037 1.00 42.66 246 PHE A CA 1
ATOM 1922 C C . PHE A 1 246 ? -10.548 20.983 -8.168 1.00 42.66 246 PHE A C 1
ATOM 1924 O O . PHE A 1 246 ? -11.641 21.397 -7.785 1.00 42.66 246 PHE A O 1
ATOM 1931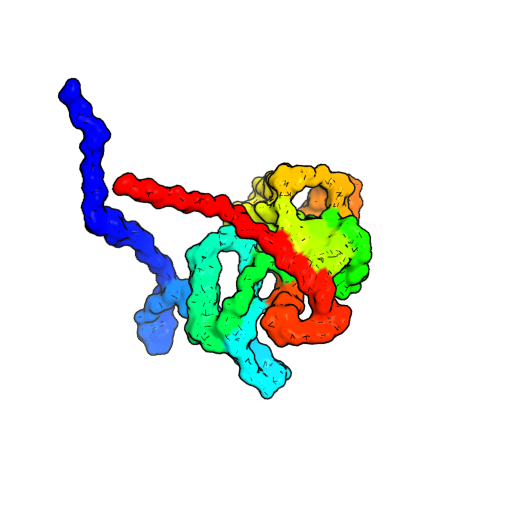 N N . SER A 1 247 ? -9.630 21.781 -8.714 1.00 34.69 247 SER A N 1
ATOM 1932 C CA . SER A 1 247 ? -9.867 23.195 -9.031 1.00 34.69 247 SER A CA 1
ATOM 1933 C C . SER A 1 247 ? -9.955 23.353 -10.547 1.00 34.69 247 SER A C 1
ATOM 1935 O O . SER A 1 247 ? -9.017 22.995 -11.255 1.00 34.69 247 SER A O 1
ATOM 1937 N N . ILE A 1 248 ? -11.076 23.878 -11.049 1.00 43.12 248 ILE A N 1
ATOM 1938 C CA . ILE A 1 248 ? -11.220 24.291 -12.451 1.00 43.12 248 ILE A CA 1
ATOM 1939 C C . ILE A 1 248 ? -11.000 25.797 -12.495 1.00 43.12 248 ILE A C 1
ATOM 1941 O O . ILE A 1 248 ? -11.747 26.548 -11.871 1.00 43.12 248 ILE A O 1
ATOM 1945 N N . GLU A 1 249 ? -9.987 26.234 -13.234 1.00 36.47 249 GLU A N 1
ATOM 1946 C CA . GLU A 1 249 ? -9.782 27.646 -13.537 1.00 36.47 249 GLU A CA 1
ATOM 1947 C C . GLU A 1 249 ? -10.459 27.940 -14.882 1.00 36.47 249 GLU A C 1
ATOM 1949 O O . GLU A 1 249 ? -10.040 27.451 -15.931 1.00 36.47 249 GLU A O 1
ATOM 1954 N N . THR A 1 250 ? -11.574 28.671 -14.856 1.00 43.12 250 THR A N 1
ATOM 1955 C CA . THR A 1 250 ? -12.221 29.154 -16.080 1.00 43.12 250 THR A CA 1
ATOM 1956 C C . THR A 1 250 ? -11.496 30.405 -16.550 1.00 43.12 250 THR A C 1
ATOM 1958 O O . THR A 1 250 ? -11.529 31.425 -15.860 1.00 43.12 250 THR A O 1
ATOM 1961 N N . LEU A 1 251 ? -10.852 30.329 -17.715 1.00 35.44 251 LEU A N 1
ATOM 1962 C CA . LEU A 1 251 ? -10.298 31.508 -18.374 1.00 35.44 251 LEU A CA 1
ATOM 1963 C C . LEU A 1 251 ? -11.448 32.426 -18.844 1.00 35.44 251 LEU A C 1
ATOM 1965 O O . LEU A 1 251 ? -12.447 31.900 -19.344 1.00 35.44 251 LEU A O 1
ATOM 1969 N N . PRO A 1 252 ? -11.336 33.754 -18.647 1.00 54.91 252 PRO A N 1
ATOM 1970 C CA . PRO A 1 252 ? -12.334 34.729 -19.087 1.00 54.91 252 PRO A CA 1
ATOM 1971 C C . PRO A 1 252 ? -12.409 34.877 -20.611 1.00 54.91 252 PRO A C 1
ATOM 1973 O O . PRO A 1 252 ? -11.383 34.648 -21.293 1.00 54.91 252 PRO A O 1
#

Secondary structure (DSSP, 8-state):
-----PPPPPHHHHTTS-PPPEEEEEETTEEEEEEHHHHHHHHHHHHHHHHHHHHTS---EEEEEE-TT--HHHHHHHHHHHHHTT-EEEEEEEHHHHHHHHHHHHH---S-EEEEEEEE-SS-EEEEEEEEETTEEEEEEEEEES----STTHHHHHHHHHHHHHHHHT--GGG--EEEEEEGGGG-HHHHHHHHHHTTTPPPB--S-TTTHHHHHHHHHHHHHTT---TTTTT-EEE---SS--------

Nearest PDB structures (foldseek):
  1ba0-assembly1_A  TM=8.862E-01  e=4.533E-23  Bos taurus
  5aqf-assembly1_A  TM=8.642E-01  e=3.791E-23  Homo sapiens
  7gy4-assembly1_A  TM=8.774E-01  e=6.482E-23  Homo sapiens
  4io8-assembly1_A  TM=8.824E-01  e=1.108E-22  Homo sapiens
  6fhk-assembly2_B  TM=8.724E-01  e=1.682E-22  Homo sapiens

Radius of gyration: 21.52 Å; Cα contacts (8 Å, |Δi|>4): 386; chains: 1; bounding box: 48×77×51 Å

Organism: NCBI:txid94130

Foldseek 3Di:
DDDPDDDDDDVVNVVPPDDQDWDWDQDPNDTDTHGPLCVLLVVVLVVQVVVCVVVVHHAQEFAAEDALPDDPVNVVSPQSSCVSNNHHHPYYHHLQLLLVLLVCLVVVDADWAWEWEWEDAPFKTKIWTWIDHQQETHTQFIFMDRHQDPDPCNLVVSVVRVVVRCVSSVHDLQRHPAYEYAYCCVVDVVSLVVVCVVSVNDDHDPPDHRVCSSVNSRVLVVCVVVVNPDPSNVRHDYDDDNNDDDDDDDDD